Protein AF-0000000068241280 (afdb_homodimer)

Secondary structure (DSSP, 8-state):
---HHHHHHHHHHHHHSS--HHHHHHHHHH-HHHHHHHHHHHTT-SSHHHHHHHHHHHHHHHHHHTEE--TTSEE-S--EESTT-SEEE-TT-EE-SS-EE-TT-EEE-SSS---EE-SS-EE-TT-EEESS-EEPTT-EE-TT-EE-S-B-TT-EEETTTTEE-SSPP------SPPPP----/---HHHHHHHHHHHHHSS--HHHHHHHHHH-HHHHHHHHHHHTT-SSHHHHHHHHHHHHHHHHHHTEE--TTSEE-S--EESTT-SEEE-TT-EE-SS-EE-TT-EEE-SSS--PEE-SS-EE-TT-EEESS-EEPTT-EE-TT-EE-S-B-TT-EEEETTEEE-SSPP------SPPP-----

Structure (mmCIF, N/CA/C/O backbone):
data_AF-0000000068241280-model_v1
#
loop_
_entity.id
_entity.type
_entity.pdbx_description
1 polymer 'Serine acetyltransferase-related protein'
#
loop_
_atom_site.group_PDB
_atom_site.id
_atom_site.type_symbol
_atom_site.label_atom_id
_atom_site.label_alt_id
_atom_site.label_comp_id
_atom_site.label_asym_id
_atom_site.label_entity_id
_atom_site.label_seq_id
_atom_site.pdbx_PDB_ins_code
_atom_site.Cartn_x
_atom_site.Cartn_y
_atom_site.Cartn_z
_atom_site.occupancy
_atom_site.B_iso_or_equiv
_atom_site.auth_seq_id
_atom_site.auth_comp_id
_atom_site.auth_asym_id
_atom_site.auth_atom_id
_atom_site.pdbx_PDB_model_num
ATOM 1 N N . MET A 1 1 ? -9.688 29.828 7.539 1 55.19 1 MET A N 1
ATOM 2 C CA . MET A 1 1 ? -9.523 28.375 7.484 1 55.19 1 MET A CA 1
ATOM 3 C C . MET A 1 1 ? -10.617 27.734 6.641 1 55.19 1 MET A C 1
ATOM 5 O O . MET A 1 1 ? -11.797 28.078 6.785 1 55.19 1 MET A O 1
ATOM 9 N N . SER A 1 2 ? -10.266 27.078 5.555 1 73.19 2 SER A N 1
ATOM 10 C CA . SER A 1 2 ? -11.266 26.484 4.676 1 73.19 2 SER A CA 1
ATOM 11 C C . SER A 1 2 ? -12.25 25.609 5.465 1 73.19 2 SER A C 1
ATOM 13 O O . SER A 1 2 ? -11.883 25 6.469 1 73.19 2 SER A O 1
ATOM 15 N N . SER A 1 3 ? -13.484 25.922 5.332 1 86.88 3 SER A N 1
ATOM 16 C CA . SER A 1 3 ? -14.516 25.109 5.961 1 86.88 3 SER A CA 1
ATOM 17 C C . SER A 1 3 ? -14.266 23.609 5.746 1 86.88 3 SER A C 1
ATOM 19 O O . SER A 1 3 ? -13.57 23.234 4.805 1 86.88 3 SER A O 1
ATOM 21 N N . PRO A 1 4 ? -14.664 22.875 6.688 1 91.38 4 PRO A N 1
ATOM 22 C CA . PRO A 1 4 ? -14.523 21.438 6.512 1 91.38 4 PRO A CA 1
ATOM 23 C C . PRO A 1 4 ? -15.07 20.953 5.168 1 91.38 4 PRO A C 1
ATOM 25 O O . PRO A 1 4 ? -14.477 20.078 4.535 1 91.38 4 PRO A O 1
ATOM 28 N N . TRP A 1 5 ? -16.125 21.516 4.742 1 91.56 5 TRP A N 1
ATOM 29 C CA . TRP A 1 5 ? -16.734 21.109 3.488 1 91.56 5 TRP A CA 1
ATOM 30 C C . TRP A 1 5 ? -15.828 21.422 2.305 1 91.56 5 TRP A C 1
ATOM 32 O O . TRP A 1 5 ? -15.758 20.641 1.346 1 91.56 5 TRP A O 1
ATOM 42 N N . GLU A 1 6 ? -15.203 22.547 2.381 1 93.69 6 GLU A N 1
ATOM 43 C CA . GLU A 1 6 ? -14.266 22.906 1.322 1 93.69 6 GLU A CA 1
ATOM 44 C C . GLU A 1 6 ? -13.086 21.938 1.278 1 93.69 6 GLU A C 1
ATOM 46 O O . GLU A 1 6 ? -12.609 21.594 0.199 1 93.69 6 GLU A O 1
ATOM 51 N N . LEU A 1 7 ? -12.664 21.547 2.4 1 96.12 7 LEU A N 1
ATOM 52 C CA . LEU A 1 7 ? -11.555 20.594 2.494 1 96.12 7 LEU A CA 1
ATOM 53 C C . LEU A 1 7 ? -11.969 19.234 1.972 1 96.12 7 LEU A C 1
ATOM 55 O O . LEU A 1 7 ? -11.203 18.562 1.27 1 96.12 7 LEU A O 1
ATOM 59 N N . ILE A 1 8 ? -13.148 18.828 2.283 1 97.19 8 ILE A N 1
ATOM 60 C CA . ILE A 1 8 ? -13.672 17.547 1.836 1 97.19 8 ILE A CA 1
ATOM 61 C C . ILE A 1 8 ? -13.797 17.531 0.314 1 97.19 8 ILE A C 1
ATOM 63 O O . ILE A 1 8 ? -13.461 16.547 -0.338 1 97.19 8 ILE A O 1
ATOM 67 N N . LYS A 1 9 ? -14.289 18.625 -0.208 1 96.56 9 LYS A N 1
ATOM 68 C CA . LYS A 1 9 ? -14.391 18.75 -1.659 1 96.56 9 LYS A CA 1
ATOM 69 C C . LYS A 1 9 ? -13.016 18.625 -2.318 1 96.56 9 LYS A C 1
ATOM 71 O O . LYS A 1 9 ? -12.875 17.969 -3.346 1 96.56 9 LYS A O 1
ATOM 76 N N . ALA A 1 10 ? -12.086 19.266 -1.721 1 97.44 10 ALA A N 1
ATOM 77 C CA . ALA A 1 10 ? -10.719 19.188 -2.24 1 97.44 10 ALA A CA 1
ATOM 78 C C . ALA A 1 10 ? -10.188 17.766 -2.188 1 97.44 10 ALA A C 1
ATOM 80 O O . ALA A 1 10 ? -9.547 17.297 -3.135 1 97.44 10 ALA A O 1
ATOM 81 N N . ASP A 1 11 ? -10.453 17.078 -1.114 1 97.81 11 ASP A N 1
ATOM 82 C CA . ASP A 1 11 ? -10.008 15.695 -0.963 1 97.81 11 ASP A CA 1
ATOM 83 C C . ASP A 1 11 ? -10.68 14.781 -1.992 1 97.81 11 ASP A C 1
ATOM 85 O O . ASP A 1 11 ? -10.031 13.898 -2.562 1 97.81 11 ASP A O 1
ATOM 89 N N . LEU A 1 12 ? -11.977 15.016 -2.209 1 97.62 12 LEU A N 1
ATOM 90 C CA . LEU A 1 12 ? -12.688 14.234 -3.217 1 97.62 12 LEU A CA 1
ATOM 91 C C . LEU A 1 12 ? -12.102 14.477 -4.602 1 97.62 12 LEU A C 1
ATOM 93 O O . LEU A 1 12 ? -11.922 13.531 -5.379 1 97.62 12 LEU A O 1
ATOM 97 N N . TYR A 1 13 ? -11.812 15.688 -4.875 1 97.69 13 TYR A N 1
ATOM 98 C CA . TYR A 1 13 ? -11.273 16.047 -6.18 1 97.69 13 TYR A CA 1
ATOM 99 C C . TYR A 1 13 ? -9.961 15.328 -6.457 1 97.69 13 TYR A C 1
ATOM 101 O O . TYR A 1 13 ? -9.695 14.938 -7.594 1 97.69 13 TYR A O 1
ATOM 109 N N . ARG A 1 14 ? -9.188 15.086 -5.531 1 96.94 14 ARG A N 1
ATOM 110 C CA . ARG A 1 14 ? -7.918 14.375 -5.664 1 96.94 14 ARG A CA 1
ATOM 111 C C . ARG A 1 14 ? -8.141 12.945 -6.145 1 96.94 14 ARG A C 1
ATOM 113 O O . ARG A 1 14 ? -7.332 12.414 -6.914 1 96.94 14 ARG A O 1
ATOM 120 N N . HIS A 1 15 ? -9.188 12.32 -5.656 1 95.75 15 HIS A N 1
ATOM 121 C CA . HIS A 1 15 ? -9.445 10.914 -5.957 1 95.75 15 HIS A CA 1
ATOM 122 C C . HIS A 1 15 ? -10.164 10.766 -7.289 1 95.75 15 HIS A C 1
ATOM 124 O O . HIS A 1 15 ? -10 9.758 -7.98 1 95.75 15 HIS A O 1
ATOM 130 N N . THR A 1 16 ? -10.984 11.867 -7.711 1 95.88 16 THR A N 1
ATOM 131 C CA . THR A 1 16 ? -11.93 11.586 -8.789 1 95.88 16 THR A CA 1
ATOM 132 C C . THR A 1 16 ? -11.766 12.594 -9.922 1 95.88 16 THR A C 1
ATOM 134 O O . THR A 1 16 ? -12.219 12.359 -11.047 1 95.88 16 THR A O 1
ATOM 137 N N . GLY A 1 17 ? -11.234 13.742 -9.664 1 96.12 17 GLY A N 1
ATOM 138 C CA . GLY A 1 17 ? -11.117 14.797 -10.656 1 96.12 17 GLY A CA 1
ATOM 139 C C . GLY A 1 17 ? -12.383 15.625 -10.797 1 96.12 17 GLY A C 1
ATOM 140 O O . GLY A 1 17 ? -12.414 16.594 -11.547 1 96.12 17 GLY A O 1
ATOM 141 N N . GLN A 1 18 ? -13.391 15.195 -10.07 1 96.38 18 GLN A N 1
ATOM 142 C CA . GLN A 1 18 ? -14.672 15.898 -10.086 1 96.38 18 GLN A CA 1
ATOM 143 C C . GLN A 1 18 ? -15.312 15.906 -8.695 1 96.38 18 GLN A C 1
ATOM 145 O O . GLN A 1 18 ? -14.914 15.133 -7.82 1 96.38 18 GLN A O 1
ATOM 150 N N . VAL A 1 19 ? -16.203 16.922 -8.57 1 96 19 VAL A N 1
ATOM 151 C CA . VAL A 1 19 ? -16.906 17.016 -7.297 1 96 19 VAL A CA 1
ATOM 152 C C . VAL A 1 19 ? -18.422 16.922 -7.523 1 96 19 VAL A C 1
ATOM 154 O O . VAL A 1 19 ? -18.969 17.672 -8.328 1 96 19 VAL A O 1
ATOM 157 N N . SER A 1 20 ? -19.016 16.016 -6.859 1 97.06 20 SER A N 1
ATOM 158 C CA . SER A 1 20 ? -20.469 15.898 -6.84 1 97.06 20 SER A CA 1
ATOM 159 C C . SER A 1 20 ? -20.938 15.156 -5.594 1 97.06 20 SER A C 1
ATOM 161 O O . SER A 1 20 ? -20.172 14.438 -4.961 1 97.06 20 SER A O 1
ATOM 163 N N . ILE A 1 21 ? -22.188 15.352 -5.27 1 96.25 21 ILE A N 1
ATOM 164 C CA . ILE A 1 21 ? -22.734 14.719 -4.086 1 96.25 21 ILE A CA 1
ATOM 165 C C . ILE A 1 21 ? -22.766 13.203 -4.277 1 96.25 21 ILE A C 1
ATOM 167 O O . ILE A 1 21 ? -22.5 12.445 -3.34 1 96.25 21 ILE A O 1
ATOM 171 N N . GLY A 1 22 ? -23.141 12.828 -5.43 1 97.69 22 GLY A N 1
ATOM 172 C CA . GLY A 1 22 ? -23.141 11.414 -5.738 1 97.69 22 GLY A CA 1
ATOM 173 C C . GLY A 1 22 ? -21.781 10.766 -5.551 1 97.69 22 GLY A C 1
ATOM 174 O O . GLY A 1 22 ? -21.672 9.656 -5.023 1 97.69 22 GLY A O 1
ATOM 175 N N . LEU A 1 23 ? -20.781 11.453 -5.926 1 97.81 23 LEU A N 1
ATOM 176 C CA . LEU A 1 23 ? -19.422 10.938 -5.797 1 97.81 23 LEU A CA 1
ATOM 177 C C . LEU A 1 23 ? -18.984 10.898 -4.336 1 97.81 23 LEU A C 1
ATOM 179 O O . LEU A 1 23 ? -18.234 10.016 -3.93 1 97.81 23 LEU A O 1
ATOM 183 N N . VAL A 1 24 ? -19.422 11.867 -3.561 1 97.69 24 VAL A N 1
ATOM 184 C CA . VAL A 1 24 ? -19.109 11.867 -2.133 1 97.69 24 VAL A CA 1
ATOM 185 C C . VAL A 1 24 ? -19.656 10.594 -1.492 1 97.69 24 VAL A C 1
ATOM 187 O O . VAL A 1 24 ? -18.922 9.883 -0.797 1 97.69 24 VAL A O 1
ATOM 190 N N . VAL A 1 25 ? -20.891 10.273 -1.737 1 97.75 25 VAL A N 1
ATOM 191 C CA . VAL A 1 25 ? -21.547 9.117 -1.141 1 97.75 25 VAL A CA 1
ATOM 192 C C . VAL A 1 25 ? -20.859 7.836 -1.616 1 97.75 25 VAL A C 1
ATOM 194 O O . VAL A 1 25 ? -20.547 6.961 -0.81 1 97.75 25 VAL A O 1
ATOM 197 N N . LYS A 1 26 ? -20.625 7.82 -2.883 1 97.81 26 LYS A N 1
ATOM 198 C CA . LYS A 1 26 ? -20 6.641 -3.473 1 97.81 26 LYS A CA 1
ATOM 199 C C . LYS A 1 26 ? -18.625 6.383 -2.861 1 97.81 26 LYS A C 1
ATOM 201 O O . LYS A 1 26 ? -18.312 5.254 -2.48 1 97.81 26 LYS A O 1
ATOM 206 N N . HIS A 1 27 ? -17.844 7.402 -2.762 1 97.56 27 HIS A N 1
ATOM 207 C CA . HIS A 1 27 ? -16.469 7.23 -2.311 1 97.56 27 HIS A CA 1
ATOM 208 C C . HIS A 1 27 ? -16.406 7.133 -0.791 1 97.56 27 HIS A C 1
ATOM 210 O O . HIS A 1 27 ? -15.414 6.621 -0.244 1 97.56 27 HIS A O 1
ATOM 216 N N . LEU A 1 28 ? -17.375 7.578 -0.041 1 96.81 28 LEU A N 1
ATOM 217 C CA . LEU A 1 28 ? -17.453 7.32 1.392 1 96.81 28 LEU A CA 1
ATOM 218 C C . LEU A 1 28 ? -17.625 5.828 1.669 1 96.81 28 LEU A C 1
ATOM 220 O O . LEU A 1 28 ? -17.094 5.316 2.656 1 96.81 28 LEU A O 1
ATOM 224 N N . LEU A 1 29 ? -18.234 5.16 0.74 1 94.56 29 LEU A N 1
ATOM 225 C CA . LEU A 1 29 ? -18.578 3.754 0.936 1 94.56 29 LEU A CA 1
ATOM 226 C C . LEU A 1 29 ? -17.484 2.852 0.358 1 94.56 29 LEU A C 1
ATOM 228 O O . LEU A 1 29 ? -17.234 1.766 0.885 1 94.56 29 LEU A O 1
ATOM 232 N N . LEU A 1 30 ? -16.828 3.352 -0.654 1 94.31 30 LEU A N 1
ATOM 233 C CA . LEU A 1 30 ? -16.047 2.402 -1.434 1 94.31 30 LEU A CA 1
ATOM 234 C C . LEU A 1 30 ? -14.562 2.756 -1.383 1 94.31 30 LEU A C 1
ATOM 236 O O . LEU A 1 30 ? -13.719 1.942 -1.753 1 94.31 30 LEU A O 1
ATOM 240 N N . ASN A 1 31 ? -14.305 3.932 -1.004 1 96.5 31 ASN A N 1
ATOM 241 C CA . ASN A 1 31 ? -12.93 4.41 -0.992 1 96.5 31 ASN A CA 1
ATOM 242 C C . ASN A 1 31 ? -12.43 4.652 0.43 1 96.5 31 ASN A C 1
ATOM 244 O O . ASN A 1 31 ? -12.773 5.664 1.048 1 96.5 31 ASN A O 1
ATOM 248 N N . ALA A 1 32 ? -11.594 3.764 0.831 1 96.88 32 ALA A N 1
ATOM 249 C CA . ALA A 1 32 ? -11.141 3.799 2.221 1 96.88 32 ALA A CA 1
ATOM 250 C C . ALA A 1 32 ? -10.398 5.098 2.523 1 96.88 32 ALA A C 1
ATOM 252 O O . ALA A 1 32 ? -10.602 5.703 3.58 1 96.88 32 ALA A O 1
ATOM 253 N N . GLY A 1 33 ? -9.492 5.504 1.604 1 97.81 33 GLY A N 1
ATOM 254 C CA . GLY A 1 33 ? -8.727 6.723 1.808 1 97.81 33 GLY A CA 1
ATOM 255 C C . GLY A 1 33 ? -9.602 7.957 1.938 1 97.81 33 GLY A C 1
ATOM 256 O O . GLY A 1 33 ? -9.422 8.758 2.861 1 97.81 33 GLY A O 1
ATOM 257 N N . PHE A 1 34 ? -10.531 8.094 1.07 1 98.19 34 PHE A N 1
ATOM 258 C CA . PHE A 1 34 ? -11.438 9.242 1.114 1 98.19 34 PHE A CA 1
ATOM 259 C C . PHE A 1 34 ? -12.328 9.18 2.35 1 98.19 34 PHE A C 1
ATOM 261 O O . PHE A 1 34 ? -12.531 10.195 3.021 1 98.19 34 PHE A O 1
ATOM 268 N N . ALA A 1 35 ? -12.883 8.023 2.607 1 98.38 35 ALA A N 1
ATOM 269 C CA . ALA A 1 35 ? -13.766 7.875 3.766 1 98.38 35 ALA A CA 1
ATOM 270 C C . ALA A 1 35 ? -13.055 8.305 5.047 1 98.38 35 ALA A C 1
ATOM 272 O O . ALA A 1 35 ? -13.633 9 5.883 1 98.38 35 ALA A O 1
ATOM 273 N N . TYR A 1 36 ? -11.844 7.891 5.164 1 98.69 36 TYR A N 1
ATOM 274 C CA . TYR A 1 36 ? -11.062 8.242 6.34 1 98.69 36 TYR A CA 1
ATOM 275 C C . TYR A 1 36 ? -10.898 9.758 6.453 1 98.69 36 TYR A C 1
ATOM 277 O O . TYR A 1 36 ? -11.148 10.336 7.512 1 98.69 36 TYR A O 1
ATOM 285 N N . MET A 1 37 ? -10.547 10.391 5.391 1 98.56 37 MET A N 1
ATOM 286 C CA . MET A 1 37 ? -10.297 11.828 5.406 1 98.56 37 MET A CA 1
ATOM 287 C C . MET A 1 37 ? -11.594 12.602 5.621 1 98.56 37 MET A C 1
ATOM 289 O O . MET A 1 37 ? -11.594 13.664 6.25 1 98.56 37 MET A O 1
ATOM 293 N N . PHE A 1 38 ? -12.688 12.047 5.09 1 98.44 38 PHE A N 1
ATOM 294 C CA . PHE A 1 38 ? -14 12.656 5.277 1 98.44 38 PHE A CA 1
ATOM 295 C C . PHE A 1 38 ? -14.297 12.859 6.758 1 98.44 38 PHE A C 1
ATOM 297 O O . PHE A 1 38 ? -14.602 13.977 7.188 1 98.44 38 PHE A O 1
ATOM 304 N N . TRP A 1 39 ? -14.156 11.82 7.461 1 98.56 39 TRP A N 1
ATOM 305 C CA . TRP A 1 39 ? -14.461 11.883 8.891 1 98.56 39 TRP A CA 1
ATOM 306 C C . TRP A 1 39 ? -13.391 12.656 9.641 1 98.56 39 TRP A C 1
ATOM 308 O O . TRP A 1 39 ? -13.688 13.352 10.617 1 98.56 39 TRP A O 1
ATOM 318 N N . PHE A 1 40 ? -12.164 12.539 9.227 1 98.75 40 PHE A N 1
ATOM 319 C CA . PHE A 1 40 ? -11.078 13.328 9.797 1 98.75 40 PHE A CA 1
ATOM 320 C C . PHE A 1 40 ? -11.406 14.82 9.727 1 98.75 40 PHE A C 1
ATOM 322 O O . PHE A 1 40 ? -11.273 15.531 10.727 1 98.75 40 PHE A O 1
ATOM 329 N N . ARG A 1 41 ? -11.836 15.266 8.578 1 98.19 41 ARG A N 1
ATOM 330 C CA . ARG A 1 41 ? -12.117 16.688 8.383 1 98.19 41 ARG A CA 1
ATOM 331 C C . ARG A 1 41 ? -13.258 17.141 9.281 1 98.19 41 ARG A C 1
ATOM 333 O O . ARG A 1 41 ? -13.258 18.266 9.773 1 98.19 41 ARG A O 1
ATOM 340 N N . LEU A 1 42 ? -14.227 16.297 9.508 1 98.25 42 LEU A N 1
ATOM 341 C CA . LEU A 1 42 ? -15.43 16.656 10.258 1 98.25 42 LEU A CA 1
ATOM 342 C C . LEU A 1 42 ? -15.172 16.609 11.758 1 98.25 42 LEU A C 1
ATOM 344 O O . LEU A 1 42 ? -16.016 17.031 12.547 1 98.25 42 LEU A O 1
ATOM 348 N N . CYS A 1 43 ? -14.031 16.125 12.141 1 98.06 43 CYS A N 1
ATOM 349 C CA . CYS A 1 43 ? -13.688 16.078 13.555 1 98.06 43 CYS A CA 1
ATOM 350 C C . CYS A 1 43 ? -13.555 17.484 14.125 1 98.06 43 CYS A C 1
ATOM 352 O O . CYS A 1 43 ? -13.555 17.672 15.344 1 98.06 43 CYS A O 1
ATOM 354 N N . ARG A 1 44 ? -13.477 18.406 13.234 1 93.88 44 ARG A N 1
ATOM 355 C CA . ARG A 1 44 ? -13.32 19.797 13.672 1 93.88 44 ARG A CA 1
ATOM 356 C C . ARG A 1 44 ? -14.586 20.609 13.398 1 93.88 44 ARG A C 1
ATOM 358 O O . ARG A 1 44 ? -14.547 21.828 13.375 1 93.88 44 ARG A O 1
ATOM 365 N N . SER A 1 45 ? -15.617 19.984 13.156 1 95.5 45 SER A N 1
ATOM 366 C CA . SER A 1 45 ? -16.891 20.641 12.883 1 95.5 45 SER A CA 1
ATOM 367 C C . SER A 1 45 ? -17.359 21.469 14.07 1 95.5 45 SER A C 1
ATOM 369 O O . SER A 1 45 ? -17.141 21.094 15.227 1 95.5 45 SER A O 1
ATOM 371 N N . LYS A 1 46 ? -17.984 22.578 13.758 1 94.88 46 LYS A N 1
ATOM 372 C CA . LYS A 1 46 ? -18.547 23.422 14.812 1 94.88 46 LYS A CA 1
ATOM 373 C C . LYS A 1 46 ? -19.797 22.781 15.422 1 94.88 46 LYS A C 1
ATOM 375 O O . LYS A 1 46 ? -20.156 23.078 16.562 1 94.88 46 LYS A O 1
ATOM 380 N N . ASN A 1 47 ? -20.516 21.953 14.648 1 96.19 47 ASN A N 1
ATOM 381 C CA . ASN A 1 47 ? -21.672 21.219 15.141 1 96.19 47 ASN A CA 1
ATOM 382 C C . ASN A 1 47 ? -21.281 20.062 16.047 1 96.19 47 ASN A C 1
ATOM 384 O O . ASN A 1 47 ? -20.562 19.156 15.617 1 96.19 47 ASN A O 1
ATOM 388 N N . VAL A 1 48 ? -21.812 20.125 17.25 1 97.62 48 VAL A N 1
ATOM 389 C CA . VAL A 1 48 ? -21.375 19.203 18.281 1 97.62 48 VAL A CA 1
ATOM 390 C C . VAL A 1 48 ? -21.75 17.766 17.891 1 97.62 48 VAL A C 1
ATOM 392 O O . VAL A 1 48 ? -20.984 16.844 18.109 1 97.62 48 VAL A O 1
ATOM 395 N N . LEU A 1 49 ? -22.953 17.625 17.438 1 98.06 49 LEU A N 1
ATOM 396 C CA . LEU A 1 49 ? -23.406 16.281 17.062 1 98.06 49 LEU A CA 1
ATOM 397 C C . LEU A 1 49 ? -22.547 15.727 15.93 1 98.06 49 LEU A C 1
ATOM 399 O O . LEU A 1 49 ? -22.094 14.586 16 1 98.06 49 LEU A O 1
ATOM 403 N N . ILE A 1 50 ? -22.281 16.531 14.922 1 97.69 50 ILE A N 1
ATOM 404 C CA . ILE A 1 50 ? -21.438 16.109 13.797 1 97.69 50 ILE A CA 1
ATOM 405 C C . ILE A 1 50 ? -20.031 15.805 14.289 1 97.69 50 ILE A C 1
ATOM 407 O O . ILE A 1 50 ? -19.438 14.797 13.898 1 97.69 50 ILE A O 1
ATOM 411 N N . ARG A 1 51 ? -19.531 16.578 15.109 1 97.81 51 ARG A N 1
ATOM 412 C CA . ARG A 1 51 ? -18.188 16.422 15.648 1 97.81 51 ARG A CA 1
ATOM 413 C C . ARG A 1 51 ? -18.062 15.125 16.422 1 97.81 51 ARG A C 1
ATOM 415 O O . ARG A 1 51 ? -17.062 14.398 16.266 1 97.81 51 ARG A O 1
ATOM 422 N N . THR A 1 52 ? -19.062 14.781 17.234 1 98.56 52 THR A N 1
ATOM 423 C CA . THR A 1 52 ? -19.031 13.578 18.062 1 98.56 52 THR A CA 1
ATOM 424 C C . THR A 1 52 ? -19.062 12.328 17.188 1 98.56 52 THR A C 1
ATOM 426 O O . THR A 1 52 ? -18.266 11.414 17.375 1 98.56 52 THR A O 1
ATOM 429 N N . VAL A 1 53 ? -19.953 12.328 16.25 1 98.69 53 VAL A N 1
ATOM 430 C CA . VAL A 1 53 ? -20.062 11.195 15.344 1 98.69 53 VAL A CA 1
ATOM 431 C C . VAL A 1 53 ? -18.766 11.055 14.539 1 98.69 53 VAL A C 1
ATOM 433 O O . VAL A 1 53 ? -18.266 9.945 14.359 1 98.69 53 VAL A O 1
ATOM 436 N N . ALA A 1 54 ? -18.266 12.188 14.086 1 98.69 54 ALA A N 1
ATOM 437 C CA . ALA A 1 54 ? -17.047 12.188 13.289 1 98.69 54 ALA A CA 1
ATOM 438 C C . ALA A 1 54 ? -15.867 11.625 14.078 1 98.69 54 ALA A C 1
ATOM 440 O O . ALA A 1 54 ? -15.062 10.852 13.555 1 98.69 54 ALA A O 1
ATOM 441 N N . ARG A 1 55 ? -15.719 11.977 15.281 1 98.62 55 ARG A N 1
ATOM 442 C CA . ARG A 1 55 ? -14.625 11.5 16.125 1 98.62 55 ARG A CA 1
ATOM 443 C C . ARG A 1 55 ? -14.75 10 16.375 1 98.62 55 ARG A C 1
ATOM 445 O O . ARG A 1 55 ? -13.742 9.289 16.438 1 98.62 55 ARG A O 1
ATOM 452 N N . LEU A 1 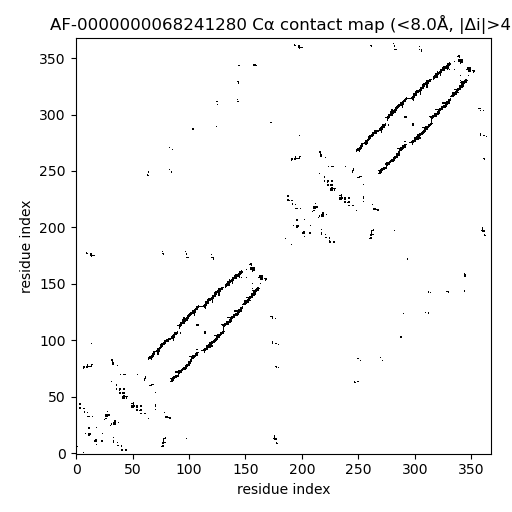56 ? -15.945 9.57 16.562 1 98.81 56 LEU A N 1
ATOM 453 C CA . LEU A 1 56 ? -16.172 8.133 16.734 1 98.81 56 LEU A CA 1
ATOM 454 C C . LEU A 1 56 ? -15.773 7.375 15.469 1 98.81 56 LEU A C 1
ATOM 456 O O . LEU A 1 56 ? -15.047 6.383 15.539 1 98.81 56 LEU A O 1
ATOM 460 N N . MET A 1 57 ? -16.297 7.832 14.336 1 98.69 57 MET A N 1
ATOM 461 C CA . MET A 1 57 ? -15.984 7.184 13.062 1 98.69 57 MET A CA 1
ATOM 462 C C . MET A 1 57 ? -14.492 7.242 12.773 1 98.69 57 MET A C 1
ATOM 464 O O . MET A 1 57 ? -13.922 6.285 12.25 1 98.69 57 MET A O 1
ATOM 468 N N . HIS A 1 58 ? -13.914 8.375 13.086 1 98.62 58 HIS A N 1
ATOM 469 C CA . HIS A 1 58 ? -12.477 8.523 12.922 1 98.62 58 HIS A CA 1
ATOM 470 C C . HIS A 1 58 ? -11.727 7.457 13.719 1 98.62 58 HIS A C 1
ATOM 472 O O . HIS A 1 58 ? -10.812 6.816 13.195 1 98.62 58 HIS A O 1
ATOM 478 N N . ARG A 1 59 ? -12.109 7.207 14.891 1 98.56 59 ARG A N 1
ATOM 479 C CA . ARG A 1 59 ? -11.492 6.188 15.734 1 98.56 59 ARG A CA 1
ATOM 480 C C . ARG A 1 59 ? -11.703 4.793 15.156 1 98.56 59 ARG A C 1
ATOM 482 O O . ARG A 1 59 ? -10.766 3.998 15.086 1 98.56 59 ARG A O 1
ATOM 489 N N . ILE A 1 60 ? -12.875 4.516 14.758 1 98.56 60 ILE A N 1
ATOM 490 C CA . ILE A 1 60 ? -13.227 3.211 14.211 1 98.56 60 ILE A CA 1
ATOM 491 C C . ILE A 1 60 ? -12.406 2.939 12.953 1 98.56 60 ILE A C 1
ATOM 493 O O . ILE A 1 60 ? -11.812 1.87 12.812 1 98.56 60 ILE A O 1
ATOM 497 N N . LEU A 1 61 ? -12.352 3.891 12.055 1 98.12 61 LEU A N 1
ATOM 498 C CA . LEU A 1 61 ? -11.641 3.711 10.789 1 98.12 61 LEU A CA 1
ATOM 499 C C . LEU A 1 61 ? -10.133 3.664 11.016 1 98.12 61 LEU A C 1
ATOM 501 O O . LEU A 1 61 ? -9.406 3.029 10.242 1 98.12 61 LEU A O 1
ATOM 505 N N . SER A 1 62 ? -9.68 4.332 12.07 1 98.44 62 SER A N 1
ATOM 506 C CA . SER A 1 62 ? -8.266 4.254 12.422 1 98.44 62 SER A CA 1
ATOM 507 C C . SER A 1 62 ? -7.852 2.822 12.742 1 98.44 62 SER A C 1
ATOM 509 O O . SER A 1 62 ? -6.809 2.354 12.281 1 98.44 62 SER A O 1
ATOM 511 N N . VAL A 1 63 ? -8.625 2.184 13.508 1 97.75 63 VAL A N 1
ATOM 512 C CA . VAL A 1 63 ? -8.352 0.796 13.867 1 97.75 63 VAL A CA 1
ATOM 513 C C . VAL A 1 63 ? -8.539 -0.101 12.648 1 97.75 63 VAL A C 1
ATOM 515 O O . VAL A 1 63 ? -7.688 -0.944 12.352 1 97.75 63 VAL A O 1
ATOM 518 N N . ARG A 1 64 ? -9.586 0.121 11.867 1 97.06 64 ARG A N 1
ATOM 519 C CA . ARG A 1 64 ? -9.961 -0.722 10.742 1 97.06 64 ARG A CA 1
ATOM 520 C C . ARG A 1 64 ? -8.875 -0.707 9.664 1 97.06 64 ARG A C 1
ATOM 522 O O . ARG A 1 64 ? -8.555 -1.747 9.086 1 97.06 64 ARG A O 1
ATOM 529 N N . TYR A 1 65 ? -8.305 0.454 9.383 1 97.06 65 TYR A N 1
ATOM 530 C CA . TYR A 1 65 ? -7.387 0.605 8.258 1 97.06 65 TYR A CA 1
ATOM 531 C C . TYR A 1 65 ? -5.957 0.794 8.742 1 97.06 65 TYR A C 1
ATOM 533 O O . TYR A 1 65 ? -5.039 0.977 7.938 1 97.06 65 TYR A O 1
ATOM 541 N N . GLN A 1 66 ? -5.766 0.72 9.984 1 97.38 66 GLN A N 1
ATOM 542 C CA . GLN A 1 66 ? -4.453 0.898 10.594 1 97.38 66 GLN A CA 1
ATOM 543 C C . GLN A 1 66 ? -3.805 2.201 10.133 1 97.38 66 GLN A C 1
ATOM 545 O O . GLN A 1 66 ? -2.656 2.205 9.68 1 97.38 66 GLN A O 1
ATOM 550 N N . ILE A 1 67 ? -4.625 3.227 10.25 1 98.25 67 ILE A N 1
ATOM 551 C CA . ILE A 1 67 ? -4.16 4.586 9.984 1 98.25 67 ILE A CA 1
ATOM 552 C C . ILE A 1 67 ? -4.211 5.406 11.266 1 98.25 67 ILE A C 1
ATOM 554 O O . ILE A 1 67 ? -5.23 5.418 11.961 1 98.25 67 ILE A O 1
ATOM 558 N N . GLN A 1 68 ? -3.123 6 11.609 1 98.06 68 GLN A N 1
ATOM 559 C CA . GLN A 1 68 ? -3.076 6.91 12.75 1 98.06 68 GLN A CA 1
ATOM 560 C C . GLN A 1 68 ? -2.713 8.32 12.312 1 98.06 68 GLN A C 1
ATOM 562 O O . GLN A 1 68 ? -1.533 8.648 12.156 1 98.06 68 GLN A O 1
ATOM 567 N N . LEU A 1 69 ? -3.631 9.125 12.117 1 98.38 69 LEU A N 1
ATOM 568 C CA . LEU A 1 69 ? -3.586 10.555 11.844 1 98.38 69 LEU A CA 1
ATOM 569 C C . LEU A 1 69 ? -4.434 11.328 12.852 1 98.38 69 LEU A C 1
ATOM 571 O O . LEU A 1 69 ? -5.625 11.547 12.625 1 98.38 69 LEU A O 1
ATOM 575 N N . PRO A 1 70 ? -3.777 11.648 13.992 1 98 70 PRO A N 1
ATOM 576 C CA . PRO A 1 70 ? -4.555 12.281 15.055 1 98 70 PRO A CA 1
ATOM 577 C C . PRO A 1 70 ? -5.355 13.492 14.57 1 98 70 PRO A C 1
ATOM 579 O O . PRO A 1 70 ? -4.887 14.242 13.711 1 98 70 PRO A O 1
ATOM 582 N N . LYS A 1 71 ? -6.539 13.695 15.164 1 97.25 71 LYS A N 1
ATOM 583 C CA . LYS A 1 71 ? -7.469 14.742 14.742 1 97.25 71 LYS A CA 1
ATOM 584 C C . LYS A 1 71 ? -6.859 16.125 14.914 1 97.25 71 LYS A C 1
ATOM 586 O O . LYS A 1 71 ? -7.332 17.094 14.328 1 97.25 71 LYS A O 1
ATOM 591 N N . GLU A 1 72 ? -5.766 16.234 15.68 1 96.19 72 GLU A N 1
ATOM 592 C CA . GLU A 1 72 ? -5.117 17.5 15.953 1 96.19 72 GLU A CA 1
ATOM 593 C C . GLU A 1 72 ? -4.137 17.891 14.852 1 96.19 72 GLU A C 1
ATOM 595 O O . GLU A 1 72 ? -3.719 19.047 14.75 1 96.19 72 GLU A O 1
ATOM 600 N N . THR A 1 73 ? -3.734 16.875 14.086 1 97.69 73 THR A N 1
ATOM 601 C CA . THR A 1 73 ? -2.729 17.109 13.062 1 97.69 73 THR A CA 1
ATOM 602 C C . THR A 1 73 ? -3.227 18.141 12.055 1 97.69 73 THR A C 1
ATOM 604 O O . THR A 1 73 ? -4.387 18.094 11.633 1 97.69 73 THR A O 1
ATOM 607 N N . GLN A 1 74 ? -2.359 19.109 11.656 1 97.75 74 GLN A N 1
ATOM 608 C CA . GLN A 1 74 ? -2.699 20.094 10.625 1 97.75 74 GLN A CA 1
ATOM 609 C C . GLN A 1 74 ? -2.465 19.516 9.227 1 97.75 74 GLN A C 1
ATOM 611 O O . GLN A 1 74 ? -1.334 19.172 8.875 1 97.75 74 GLN A O 1
ATOM 616 N N . VAL A 1 75 ? -3.555 19.406 8.461 1 98.38 75 VAL A N 1
ATOM 617 C CA . VAL A 1 75 ? -3.479 18.828 7.129 1 98.38 75 VAL A CA 1
ATOM 618 C C . VAL A 1 75 ? -4.188 19.734 6.125 1 98.38 75 VAL A C 1
ATOM 620 O O . VAL A 1 75 ? -5.383 20 6.262 1 98.38 75 VAL A O 1
ATOM 623 N N . GLY A 1 76 ? -3.404 20.203 5.094 1 97.88 76 GLY A N 1
ATOM 624 C CA . GLY A 1 76 ? -3.971 21.031 4.047 1 97.88 76 GLY A CA 1
ATOM 625 C C . GLY A 1 76 ? -4.941 20.297 3.148 1 97.88 76 GLY A C 1
ATOM 626 O O . GLY A 1 76 ? -5.172 19.094 3.332 1 97.88 76 GLY A O 1
ATOM 627 N N . PRO A 1 77 ? -5.539 21.016 2.244 1 97.81 77 PRO A N 1
ATOM 628 C CA . PRO A 1 77 ? -6.516 20.391 1.353 1 97.81 77 PRO A CA 1
ATOM 629 C C . PRO A 1 77 ? -5.883 19.375 0.407 1 97.81 77 PRO A C 1
ATOM 631 O O . PRO A 1 77 ? -4.742 19.547 -0.028 1 97.81 77 PRO A O 1
ATOM 634 N N . GLY A 1 78 ? -6.637 18.375 0.106 1 97.88 78 GLY A N 1
ATOM 635 C CA . GLY A 1 78 ? -6.273 17.484 -0.984 1 97.88 78 GLY A CA 1
ATOM 636 C C . GLY A 1 78 ? -5.273 16.422 -0.575 1 97.88 78 GLY A C 1
ATOM 637 O O . GLY A 1 78 ? -4.43 16.016 -1.376 1 97.88 78 GLY A O 1
ATOM 638 N N . LEU A 1 79 ? -5.312 15.961 0.657 1 98.38 79 LEU A N 1
ATOM 639 C CA . LEU A 1 79 ? -4.477 14.82 1.036 1 98.38 79 LEU A CA 1
ATOM 640 C C . LEU A 1 79 ? -4.973 13.539 0.38 1 98.38 79 LEU A C 1
ATOM 642 O O . LEU A 1 79 ? -6.156 13.211 0.469 1 98.38 79 LEU A O 1
ATOM 646 N N . TYR A 1 80 ? -4.051 12.945 -0.285 1 97.69 80 TYR A N 1
ATOM 647 C CA . TYR A 1 80 ? -4.348 11.672 -0.944 1 97.69 80 TYR A CA 1
ATOM 648 C C . TYR A 1 80 ? -3.727 10.508 -0.187 1 97.69 80 TYR A C 1
ATOM 650 O O . TYR A 1 80 ? -2.504 10.43 -0.052 1 97.69 80 TYR A O 1
ATOM 658 N N . LEU A 1 81 ? -4.547 9.617 0.36 1 96.81 81 LEU A N 1
ATOM 659 C CA . LEU A 1 81 ? -4.121 8.367 0.979 1 96.81 81 LEU A CA 1
ATOM 660 C C . LEU A 1 81 ? -4.355 7.191 0.041 1 96.81 81 LEU A C 1
ATOM 662 O O . LEU A 1 81 ? -5.426 6.582 0.06 1 96.81 81 LEU A O 1
ATOM 666 N N . GLY A 1 82 ? -3.293 6.93 -0.702 1 87.12 82 GLY A N 1
ATOM 667 C CA . GLY A 1 82 ? -3.375 5.781 -1.588 1 87.12 82 GLY A CA 1
ATOM 668 C C . GLY A 1 82 ? -3.385 4.457 -0.848 1 87.12 82 GLY A C 1
ATOM 669 O O . GLY A 1 82 ? -2.629 4.266 0.106 1 87.12 82 GLY A O 1
ATOM 670 N N .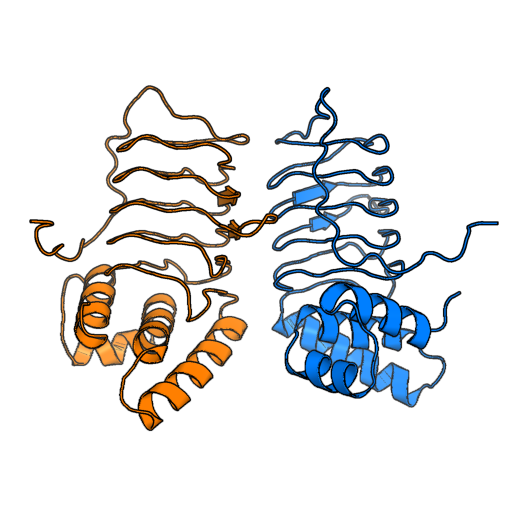 HIS A 1 83 ? -4.312 3.484 -1.167 1 91.12 83 HIS A N 1
ATOM 671 C CA . HIS A 1 83 ? -4.438 2.164 -0.561 1 91.12 83 HIS A CA 1
ATOM 672 C C . HIS A 1 83 ? -4.777 2.268 0.922 1 91.12 83 HIS A C 1
ATOM 674 O O . HIS A 1 83 ? -5.051 1.257 1.573 1 91.12 83 HIS A O 1
ATOM 680 N N . ALA A 1 84 ? -4.742 3.436 1.526 1 91.44 84 ALA A N 1
ATOM 681 C CA . ALA A 1 84 ? -5.141 3.824 2.877 1 91.44 84 ALA A CA 1
ATOM 682 C C . ALA A 1 84 ? -4.836 2.713 3.879 1 91.44 84 ALA A C 1
ATOM 684 O O . ALA A 1 84 ? -5.742 2.209 4.551 1 91.44 84 ALA A O 1
ATOM 685 N N . THR A 1 85 ? -3.652 2.318 4.012 1 95.12 85 THR A N 1
ATOM 686 C CA . THR A 1 85 ? -3.225 1.292 4.953 1 95.12 85 THR A CA 1
ATOM 687 C C . THR A 1 85 ? -1.859 1.633 5.547 1 95.12 85 THR A C 1
ATOM 689 O O . THR A 1 85 ? -0.969 2.102 4.832 1 95.12 85 THR A O 1
ATOM 692 N N . GLY A 1 86 ? -1.79 1.482 6.828 1 96.56 86 GLY A N 1
ATOM 693 C CA . GLY A 1 86 ? -0.491 1.499 7.484 1 96.56 86 GLY A CA 1
ATOM 694 C C . GLY A 1 86 ? 0.174 2.861 7.457 1 96.56 86 GLY A C 1
ATOM 695 O O . GLY A 1 86 ? 1.378 2.967 7.215 1 96.56 86 GLY A O 1
ATOM 696 N N . VAL A 1 87 ? -0.537 3.951 7.703 1 98.12 87 VAL A N 1
ATOM 697 C CA . VAL A 1 87 ? 0.029 5.297 7.742 1 98.12 87 VAL A CA 1
ATOM 698 C C . VAL A 1 87 ? -0.022 5.836 9.172 1 98.12 87 VAL A C 1
ATOM 700 O O . VAL A 1 87 ? -1.076 5.816 9.812 1 98.12 87 VAL A O 1
ATOM 703 N N . ILE A 1 88 ? 1.131 6.27 9.68 1 98.31 88 ILE A N 1
ATOM 704 C CA . ILE A 1 88 ? 1.218 6.793 11.039 1 98.31 88 ILE A CA 1
ATOM 705 C C . ILE A 1 88 ? 1.845 8.188 11.016 1 98.31 88 ILE A C 1
ATOM 707 O O . ILE A 1 88 ? 2.953 8.367 10.5 1 98.31 88 ILE A O 1
ATOM 711 N N . VAL A 1 89 ? 1.14 9.164 11.562 1 98.38 89 VAL A N 1
ATOM 712 C CA . VAL A 1 89 ? 1.603 10.555 11.594 1 98.38 89 VAL A CA 1
ATOM 713 C C . VAL A 1 89 ? 1.497 11.102 13.016 1 98.38 89 VAL A C 1
ATOM 715 O O . VAL A 1 89 ? 0.456 10.977 13.664 1 98.38 89 VAL A O 1
ATOM 718 N N . ASN A 1 90 ? 2.619 11.648 13.453 1 98.12 90 ASN A N 1
ATOM 719 C CA . ASN A 1 90 ? 2.619 12.328 14.742 1 98.12 90 ASN A CA 1
ATOM 720 C C . ASN A 1 90 ? 1.656 13.516 14.75 1 98.12 90 ASN A C 1
ATOM 722 O O . ASN A 1 90 ? 1.563 14.25 13.766 1 98.12 90 ASN A O 1
ATOM 726 N N . SER A 1 91 ? 1.062 13.812 15.891 1 97.44 91 SER A N 1
ATOM 727 C CA . SER A 1 91 ? 0.025 14.828 15.992 1 97.44 91 SER A CA 1
ATOM 728 C C . SER A 1 91 ? 0.592 16.219 15.742 1 97.44 91 SER A C 1
ATOM 730 O O . SER A 1 91 ? -0.143 17.141 15.375 1 97.44 91 SER A O 1
ATOM 732 N N . THR A 1 92 ? 1.88 16.359 15.883 1 97.75 92 THR A N 1
ATOM 733 C CA . THR A 1 92 ? 2.48 17.688 15.773 1 97.75 92 THR A CA 1
ATOM 734 C C . THR A 1 92 ? 2.924 17.953 14.336 1 97.75 92 THR A C 1
ATOM 736 O O . THR A 1 92 ? 3.369 19.062 14.023 1 97.75 92 THR A O 1
ATOM 739 N N . ALA A 1 93 ? 2.875 16.984 13.516 1 98.56 93 ALA A N 1
ATOM 740 C CA . ALA A 1 93 ? 3.25 17.172 12.117 1 98.56 93 ALA A CA 1
ATOM 741 C C . ALA A 1 93 ? 2.332 18.188 11.43 1 98.56 93 ALA A C 1
ATOM 743 O O . ALA A 1 93 ? 1.186 18.375 11.852 1 98.56 93 ALA A O 1
ATOM 744 N N . LYS A 1 94 ? 2.828 18.891 10.438 1 98.69 94 LYS A N 1
ATOM 745 C CA . LYS A 1 94 ? 2.08 19.766 9.539 1 98.69 94 LYS A CA 1
ATOM 746 C C . LYS A 1 94 ? 2.229 19.312 8.086 1 98.69 94 LYS A C 1
ATOM 748 O O . LYS A 1 94 ? 3.346 19.203 7.574 1 98.69 94 LYS A O 1
ATOM 753 N N . ILE A 1 95 ? 1.126 19.047 7.465 1 98.75 95 ILE A N 1
ATOM 754 C CA . ILE A 1 95 ? 1.13 18.578 6.086 1 98.75 95 ILE A CA 1
ATOM 755 C C . ILE A 1 95 ? 0.436 19.594 5.184 1 98.75 95 ILE A C 1
ATOM 757 O O . ILE A 1 95 ? -0.706 19.984 5.441 1 98.75 95 ILE A O 1
ATOM 761 N N . GLY A 1 96 ? 1.103 20.016 4.156 1 98.38 96 GLY A N 1
ATOM 762 C CA . GLY A 1 96 ? 0.583 21.016 3.248 1 98.38 96 GLY A CA 1
ATOM 763 C C . GLY A 1 96 ? -0.503 20.5 2.33 1 98.38 96 GLY A C 1
ATOM 764 O O . GLY A 1 96 ? -1.12 19.469 2.615 1 98.38 96 GLY A O 1
ATOM 765 N N . ALA A 1 97 ? -0.715 21.25 1.253 1 98.12 97 ALA A N 1
ATOM 766 C CA . ALA A 1 97 ? -1.79 20.938 0.314 1 98.12 97 ALA A CA 1
ATOM 767 C C . ALA A 1 97 ? -1.332 19.922 -0.723 1 98.12 97 ALA A C 1
ATOM 769 O O . ALA A 1 97 ? -0.167 19.906 -1.129 1 98.12 97 ALA A O 1
ATOM 770 N N . ASN A 1 98 ? -2.279 19.094 -1.15 1 98.06 98 ASN A N 1
ATOM 771 C CA . ASN A 1 98 ? -2.119 18.203 -2.299 1 98.06 98 ASN A CA 1
ATOM 772 C C . ASN A 1 98 ? -0.936 17.266 -2.115 1 98.06 98 ASN A C 1
ATOM 774 O O . ASN A 1 98 ? -0.161 17.047 -3.049 1 98.06 98 ASN A O 1
ATOM 778 N N . CYS A 1 99 ? -0.826 16.719 -0.927 1 98.31 99 CYS A N 1
ATOM 779 C CA . CYS A 1 99 ? 0.221 15.742 -0.64 1 98.31 99 CYS A CA 1
ATOM 780 C C . CYS A 1 99 ? -0.295 14.32 -0.815 1 98.31 99 CYS A C 1
ATOM 782 O O . CYS A 1 99 ? -1.498 14.07 -0.71 1 98.31 99 CYS A O 1
ATOM 784 N N . ASN A 1 100 ? 0.645 13.453 -1.165 1 98.12 100 ASN A N 1
ATOM 785 C CA . ASN A 1 100 ? 0.406 12.016 -1.199 1 98.12 100 ASN A CA 1
ATOM 786 C C . ASN A 1 100 ? 1.153 11.297 -0.079 1 98.12 100 ASN A C 1
ATOM 788 O O . ASN A 1 100 ? 2.359 11.492 0.091 1 98.12 100 ASN A O 1
ATOM 792 N N . LEU A 1 101 ? 0.452 10.484 0.712 1 98.19 101 LEU A N 1
ATOM 793 C CA . LEU A 1 101 ? 1.068 9.547 1.644 1 98.19 101 LEU A CA 1
ATOM 794 C C . LEU A 1 101 ? 0.796 8.102 1.224 1 98.19 101 LEU A C 1
ATOM 796 O O . LEU A 1 101 ? -0.361 7.703 1.087 1 98.19 101 LEU A O 1
ATOM 800 N N . SER A 1 102 ? 1.842 7.324 1.034 1 97.81 102 SER A N 1
ATOM 801 C CA . SER A 1 102 ? 1.729 5.934 0.608 1 97.81 102 SER A CA 1
ATOM 802 C C . SER A 1 102 ? 1.717 4.988 1.806 1 97.81 102 SER A C 1
ATOM 804 O O . SER A 1 102 ? 1.927 5.418 2.943 1 97.81 102 SER A O 1
ATOM 806 N N . PRO A 1 103 ? 1.437 3.721 1.527 1 97.94 103 PRO A N 1
ATOM 807 C CA . PRO A 1 103 ? 1.348 2.742 2.613 1 97.94 103 PRO A CA 1
ATOM 808 C C . PRO A 1 103 ? 2.645 2.623 3.408 1 97.94 103 PRO A C 1
ATOM 810 O O . PRO A 1 103 ? 3.734 2.705 2.836 1 97.94 103 PRO A O 1
ATOM 813 N N . PHE A 1 104 ? 2.5 2.41 4.703 1 98.12 104 PHE A N 1
ATOM 814 C CA . PHE A 1 104 ? 3.557 2.086 5.652 1 98.12 104 PHE A CA 1
ATOM 815 C C . PHE A 1 104 ? 4.512 3.26 5.82 1 98.12 104 PHE A C 1
ATOM 817 O O . PHE A 1 104 ? 5.691 3.068 6.121 1 98.12 104 PHE A O 1
ATOM 824 N N . THR A 1 105 ? 3.99 4.473 5.594 1 98.06 105 THR A N 1
ATOM 825 C CA . THR A 1 105 ? 4.715 5.707 5.875 1 98.06 105 THR A CA 1
ATOM 826 C C . THR A 1 105 ? 4.578 6.09 7.344 1 98.06 105 THR A C 1
ATOM 828 O O . THR A 1 105 ? 3.492 5.992 7.918 1 98.06 105 THR A O 1
ATOM 831 N N . VAL A 1 106 ? 5.688 6.562 7.93 1 98.56 106 VAL A N 1
ATOM 832 C CA . VAL A 1 106 ? 5.695 7.062 9.297 1 98.56 106 VAL A CA 1
ATOM 833 C C . VAL A 1 106 ? 6.32 8.453 9.336 1 98.56 106 VAL A C 1
ATOM 835 O O . VAL A 1 106 ? 7.441 8.656 8.867 1 98.56 106 VAL A O 1
ATOM 838 N N . ILE A 1 107 ? 5.559 9.414 9.773 1 98.56 107 ILE A N 1
ATOM 839 C CA . ILE A 1 107 ? 6.066 10.727 10.141 1 98.56 107 ILE A CA 1
ATOM 840 C C . ILE A 1 107 ? 6.051 10.883 11.656 1 98.56 107 ILE A C 1
ATOM 842 O O . ILE A 1 107 ? 4.988 11.07 12.258 1 98.56 107 ILE A O 1
ATOM 846 N N . GLY A 1 108 ? 7.246 10.773 12.203 1 97.31 108 GLY A N 1
ATOM 847 C CA . GLY A 1 108 ? 7.289 10.656 13.648 1 97.31 108 GLY A CA 1
ATOM 848 C C . GLY A 1 108 ? 8.297 11.586 14.297 1 97.31 108 GLY A C 1
ATOM 849 O O . GLY A 1 108 ? 9.078 12.234 13.602 1 97.31 108 GLY A O 1
ATOM 850 N N . SER A 1 109 ? 8.109 11.734 15.586 1 94.62 109 SER A N 1
ATOM 851 C CA . SER A 1 109 ? 9.047 12.469 16.438 1 94.62 109 SER A CA 1
ATOM 852 C C . SER A 1 109 ? 9.141 11.852 17.828 1 94.62 109 SER A C 1
ATOM 854 O O . SER A 1 109 ? 8.133 11.406 18.375 1 94.62 109 SER A O 1
ATOM 856 N N . ASN A 1 110 ? 10.367 11.742 18.297 1 89.25 110 ASN A N 1
ATOM 857 C CA . ASN A 1 110 ? 10.594 11.352 19.688 1 89.25 110 ASN A CA 1
ATOM 858 C C . ASN A 1 110 ? 10.711 12.57 20.594 1 89.25 110 ASN A C 1
ATOM 860 O O . ASN A 1 110 ? 10.555 12.453 21.812 1 89.25 110 ASN A O 1
ATOM 864 N N . GLN A 1 111 ? 11.109 13.711 20.016 1 78.12 111 GLN A N 1
ATOM 865 C CA . GLN A 1 111 ? 11.469 14.906 20.766 1 78.12 111 GLN A CA 1
ATOM 866 C C . GLN A 1 111 ? 10.336 15.938 20.734 1 78.12 111 GLN A C 1
ATOM 868 O O . GLN A 1 111 ? 10.578 17.141 20.891 1 78.12 111 GLN A O 1
ATOM 873 N N . GLY A 1 112 ? 9.117 15.562 20.406 1 85.81 112 GLY A N 1
ATOM 874 C CA . GLY A 1 112 ? 7.988 16.469 20.531 1 85.81 112 GLY A CA 1
ATOM 875 C C . GLY A 1 112 ? 7.434 16.922 19.188 1 85.81 112 GLY A C 1
ATOM 876 O O . GLY A 1 112 ? 6.336 16.516 18.797 1 85.81 112 GLY A O 1
ATOM 877 N N . GLN A 1 113 ? 8.406 17.688 18.375 1 95.75 113 GLN A N 1
ATOM 878 C CA . GLN A 1 113 ? 7.859 18.25 17.156 1 95.75 113 GLN A CA 1
ATOM 879 C C . GLN A 1 113 ? 8.203 17.375 15.945 1 95.75 113 GLN A C 1
ATOM 881 O O . GLN A 1 113 ? 9.359 17 15.758 1 95.75 113 GLN A O 1
ATOM 886 N N . ALA A 1 114 ? 7.215 17.047 15.094 1 98.12 114 ALA A N 1
ATOM 887 C CA . ALA A 1 114 ? 7.414 16.266 13.875 1 98.12 114 ALA A CA 1
ATOM 888 C C . ALA A 1 114 ? 7.582 17.188 12.664 1 98.12 114 ALA A C 1
ATOM 890 O O . ALA A 1 114 ? 7.68 18.406 12.812 1 98.12 114 ALA A O 1
ATOM 891 N N . ALA A 1 115 ? 7.715 16.641 11.555 1 98.62 115 ALA A N 1
ATOM 892 C CA . ALA A 1 115 ? 8.117 17.328 10.328 1 98.62 115 ALA A CA 1
ATOM 893 C C . ALA A 1 115 ? 7.031 18.281 9.844 1 98.62 115 ALA A C 1
ATOM 895 O O . ALA A 1 115 ? 5.848 18.078 10.141 1 98.62 115 ALA A O 1
ATOM 896 N N . THR A 1 116 ? 7.449 19.281 9.18 1 98.81 116 THR A N 1
ATOM 897 C CA . THR A 1 116 ? 6.602 20.141 8.359 1 98.81 116 THR A CA 1
ATOM 898 C C . THR A 1 116 ? 6.754 19.797 6.883 1 98.81 116 THR A C 1
ATOM 900 O O . THR A 1 116 ? 7.836 19.969 6.312 1 98.81 116 THR A O 1
ATOM 903 N N . VAL A 1 117 ? 5.707 19.359 6.266 1 98.88 117 VAL A N 1
ATOM 904 C CA . VAL A 1 117 ? 5.703 18.953 4.863 1 98.88 117 VAL A CA 1
ATOM 905 C C . VAL A 1 117 ? 5.035 20.031 4.02 1 98.88 117 VAL A C 1
ATOM 907 O O . VAL A 1 117 ? 3.9 20.438 4.293 1 98.88 117 VAL A O 1
ATOM 910 N N . GLY A 1 118 ? 5.703 20.5 3.006 1 98.25 118 GLY A N 1
ATOM 911 C CA . GLY A 1 118 ? 5.176 21.547 2.143 1 98.25 118 GLY A CA 1
ATOM 912 C C . GLY A 1 118 ? 4.07 21.047 1.227 1 98.25 118 GLY A C 1
ATOM 913 O O . GLY A 1 118 ? 3.492 19.984 1.455 1 98.25 118 GLY A O 1
ATOM 914 N N . ASP A 1 119 ? 3.756 21.922 0.216 1 97.56 119 ASP A N 1
ATOM 915 C CA . ASP A 1 119 ? 2.68 21.609 -0.72 1 97.56 119 ASP A CA 1
ATOM 916 C C . ASP A 1 119 ? 3.172 20.688 -1.839 1 97.56 119 ASP A C 1
ATOM 918 O O . ASP A 1 119 ? 4.336 20.766 -2.24 1 97.56 119 ASP A O 1
ATOM 922 N N . CYS A 1 120 ? 2.236 19.812 -2.295 1 97.06 120 CYS A N 1
ATOM 923 C CA . CYS A 1 120 ? 2.461 19 -3.484 1 97.06 120 CYS A CA 1
ATOM 924 C C . CYS A 1 120 ? 3.66 18.078 -3.297 1 97.06 120 CYS A C 1
ATOM 926 O O . CYS A 1 120 ? 4.488 17.938 -4.199 1 97.06 120 CYS A O 1
ATOM 928 N N . VAL A 1 121 ? 3.77 17.531 -2.162 1 97.5 121 VAL A N 1
ATOM 929 C CA . VAL A 1 121 ? 4.836 16.578 -1.868 1 97.5 121 VAL A CA 1
ATOM 930 C C . VAL A 1 121 ? 4.316 15.148 -2.041 1 97.5 121 VAL A C 1
ATOM 932 O O . VAL A 1 121 ? 3.221 14.82 -1.583 1 97.5 121 VAL A O 1
ATOM 935 N N . TYR A 1 122 ? 5.082 14.359 -2.744 1 97.31 122 TYR A N 1
ATOM 936 C CA . TYR A 1 122 ? 4.812 12.93 -2.869 1 97.31 122 TYR A CA 1
ATOM 937 C C . TYR A 1 122 ? 5.703 12.125 -1.93 1 97.31 122 TYR A C 1
ATOM 939 O O . TYR A 1 122 ? 6.93 12.242 -1.974 1 97.31 122 TYR A O 1
ATOM 947 N N . ILE A 1 123 ? 5.07 11.305 -1.066 1 97.94 123 ILE A N 1
ATOM 948 C CA . ILE A 1 123 ? 5.797 10.422 -0.16 1 97.94 123 ILE A CA 1
ATOM 949 C C . ILE A 1 123 ? 5.496 8.969 -0.505 1 97.94 123 ILE A C 1
ATOM 951 O O . ILE A 1 123 ? 4.355 8.516 -0.373 1 97.94 123 ILE A O 1
ATOM 955 N N . GLY A 1 124 ? 6.539 8.227 -0.881 1 97.38 124 GLY A N 1
ATOM 956 C CA . GLY A 1 124 ? 6.395 6.844 -1.32 1 97.38 124 GLY A CA 1
ATOM 957 C C . GLY A 1 124 ? 6.188 5.871 -0.176 1 97.38 124 GLY A C 1
ATOM 958 O O . GLY A 1 124 ? 6.09 6.281 0.983 1 97.38 124 GLY A O 1
ATOM 959 N N . PRO A 1 125 ? 6.035 4.598 -0.559 1 98 125 PRO A N 1
ATOM 960 C CA . PRO A 1 125 ? 5.797 3.596 0.484 1 98 125 PRO A CA 1
ATOM 961 C C . PRO A 1 125 ? 7.027 3.348 1.354 1 98 125 PRO A C 1
ATOM 963 O O . PRO A 1 125 ? 8.156 3.535 0.896 1 98 125 PRO A O 1
ATOM 966 N N . HIS A 1 126 ? 6.832 2.92 2.619 1 98.38 126 HIS A N 1
ATOM 967 C CA . HIS A 1 126 ? 7.863 2.512 3.564 1 98.38 126 HIS A CA 1
ATOM 968 C C . HIS A 1 126 ? 8.797 3.672 3.898 1 98.38 126 HIS A C 1
ATOM 970 O O . HIS A 1 126 ? 9.961 3.461 4.234 1 98.38 126 HIS A O 1
ATOM 976 N N . VAL A 1 127 ? 8.281 4.91 3.795 1 98.56 127 VAL A N 1
ATOM 977 C CA . VAL A 1 127 ? 9.109 6.07 4.094 1 98.56 127 VAL A CA 1
ATOM 978 C C . VAL A 1 127 ? 9 6.41 5.578 1 98.56 127 VAL A C 1
ATOM 980 O O . VAL A 1 127 ? 7.922 6.332 6.168 1 98.56 127 VAL A O 1
ATOM 983 N N . SER A 1 128 ? 10.102 6.762 6.137 1 98.69 128 SER A N 1
ATOM 984 C CA . SER A 1 128 ? 10.148 7.328 7.48 1 98.69 128 SER A CA 1
ATOM 985 C C . SER A 1 128 ? 10.695 8.75 7.461 1 98.69 128 SER A C 1
ATOM 987 O O . SER A 1 128 ? 11.797 8.992 6.977 1 98.69 128 SER A O 1
ATOM 989 N N . ILE A 1 129 ? 9.93 9.688 7.887 1 98.69 129 ILE A N 1
ATOM 990 C CA . ILE A 1 129 ? 10.359 11.062 8.109 1 98.69 129 ILE A CA 1
ATOM 991 C C . ILE A 1 129 ? 10.461 11.336 9.609 1 98.69 129 ILE A C 1
ATOM 993 O O . ILE A 1 129 ? 9.484 11.18 10.344 1 98.69 129 ILE A O 1
ATOM 997 N N . VAL A 1 130 ? 11.688 11.742 9.977 1 97.19 130 VAL A N 1
ATOM 998 C CA . VAL A 1 130 ? 11.977 11.648 11.406 1 97.19 130 VAL A CA 1
ATOM 999 C C . VAL A 1 130 ? 12.297 13.039 11.953 1 97.19 130 VAL A C 1
ATOM 1001 O O . VAL A 1 130 ? 13.133 13.758 11.391 1 97.19 130 VAL A O 1
ATOM 1004 N N . GLU A 1 131 ? 11.586 13.367 13.039 1 96.81 131 GLU A N 1
ATOM 1005 C CA . GLU A 1 131 ? 11.883 14.547 13.852 1 96.81 131 GLU A CA 1
ATOM 1006 C C . GLU A 1 131 ? 11.492 15.828 13.125 1 96.81 131 GLU A C 1
ATOM 1008 O O . GLU A 1 131 ? 10.672 15.812 12.211 1 96.81 131 GLU A O 1
ATOM 1013 N N . ASP A 1 132 ? 11.953 16.969 13.664 1 97.69 132 ASP A N 1
ATOM 1014 C CA . ASP A 1 132 ? 11.508 18.312 13.281 1 97.69 132 ASP A CA 1
ATOM 1015 C C . ASP A 1 132 ? 12.281 18.812 12.07 1 97.69 132 ASP A C 1
ATOM 1017 O O . ASP A 1 132 ? 13.164 19.672 12.211 1 97.69 132 ASP A O 1
ATOM 1021 N N . ILE A 1 133 ? 11.945 18.312 10.945 1 98.19 133 ILE A N 1
ATOM 1022 C CA . ILE A 1 133 ? 12.586 18.766 9.711 1 98.19 133 ILE A CA 1
ATOM 1023 C C . ILE A 1 133 ? 11.531 19.328 8.766 1 98.19 133 ILE A C 1
ATOM 1025 O O . ILE A 1 133 ? 10.328 19.172 9 1 98.19 133 ILE A O 1
ATOM 1029 N N . THR A 1 134 ? 12.055 19.984 7.691 1 98.75 134 THR A N 1
ATOM 1030 C CA . THR A 1 134 ? 11.172 20.578 6.691 1 98.75 134 THR A CA 1
ATOM 1031 C C . THR A 1 134 ? 11.344 19.875 5.344 1 98.75 134 THR A C 1
ATOM 1033 O O . THR A 1 134 ? 12.477 19.688 4.883 1 98.75 134 THR A O 1
ATOM 1036 N N . ILE A 1 135 ? 10.234 19.453 4.762 1 98.62 135 ILE A N 1
ATOM 1037 C CA . ILE A 1 135 ? 10.203 18.969 3.385 1 98.62 135 ILE A CA 1
ATOM 1038 C C . ILE A 1 135 ? 9.672 20.062 2.463 1 98.62 135 ILE A C 1
ATOM 1040 O O . ILE A 1 135 ? 8.531 20.516 2.617 1 98.62 135 ILE A O 1
ATOM 1044 N N . GLY A 1 136 ? 10.43 20.438 1.509 1 97.44 136 GLY A N 1
ATOM 1045 C CA . GLY A 1 136 ? 10.07 21.531 0.628 1 97.44 136 GLY A CA 1
ATOM 1046 C C . GLY A 1 136 ? 8.977 21.172 -0.363 1 97.44 136 GLY A C 1
ATOM 1047 O O . GLY A 1 136 ? 8.836 20 -0.733 1 97.44 136 GLY A O 1
ATOM 1048 N N . ASP A 1 137 ? 8.344 22.25 -0.863 1 96.5 137 ASP A N 1
ATOM 1049 C CA . ASP A 1 137 ? 7.246 22.078 -1.812 1 96.5 137 ASP A CA 1
ATOM 1050 C C . ASP A 1 137 ? 7.703 21.297 -3.037 1 96.5 137 ASP A C 1
ATOM 1052 O O . ASP A 1 137 ? 8.828 21.453 -3.506 1 96.5 137 ASP A O 1
ATOM 1056 N N . GLY A 1 138 ? 6.773 20.453 -3.479 1 95.31 138 GLY A N 1
ATOM 1057 C CA . GLY A 1 138 ? 6.98 19.812 -4.766 1 95.31 138 GLY A CA 1
ATOM 1058 C C . GLY A 1 138 ? 7.977 18.672 -4.707 1 95.31 138 GLY A C 1
ATOM 1059 O O . GLY A 1 138 ? 8.352 18.109 -5.742 1 95.31 138 GLY A O 1
ATOM 1060 N N . SER A 1 139 ? 8.422 18.281 -3.609 1 96.44 139 SER A N 1
ATOM 1061 C CA . SER A 1 139 ? 9.453 17.266 -3.484 1 96.44 139 SER A CA 1
ATOM 1062 C C . SER A 1 139 ? 8.867 15.859 -3.613 1 96.44 139 SER A C 1
ATOM 1064 O O . SER A 1 139 ? 7.664 15.664 -3.404 1 96.44 139 SER A O 1
ATOM 1066 N N . ILE A 1 140 ? 9.711 14.977 -4.012 1 96.81 140 ILE A N 1
ATOM 1067 C CA . ILE A 1 140 ? 9.391 13.555 -4.113 1 96.81 140 ILE A CA 1
ATOM 1068 C C . ILE A 1 140 ? 10.281 12.758 -3.164 1 96.81 140 ILE A C 1
ATOM 1070 O O . ILE A 1 140 ? 11.508 12.781 -3.283 1 96.81 140 ILE A O 1
ATOM 1074 N N . ILE A 1 141 ? 9.648 12.102 -2.213 1 97.44 141 ILE A N 1
ATOM 1075 C CA . ILE A 1 141 ? 10.367 11.188 -1.33 1 97.44 141 ILE A CA 1
ATOM 1076 C C . ILE A 1 141 ? 10.195 9.758 -1.816 1 97.44 141 ILE A C 1
ATOM 1078 O O . ILE A 1 141 ? 9.109 9.18 -1.702 1 97.44 141 ILE A O 1
ATOM 1082 N N . GLY A 1 142 ? 11.234 9.148 -2.303 1 96.62 142 GLY A N 1
ATOM 1083 C CA . GLY A 1 142 ? 11.18 7.82 -2.902 1 96.62 142 GLY A CA 1
ATOM 1084 C C . GLY A 1 142 ? 10.891 6.723 -1.896 1 96.62 142 GLY A C 1
ATOM 1085 O O . GLY A 1 142 ? 11.125 6.895 -0.699 1 96.62 142 GLY A O 1
ATOM 1086 N N . ALA A 1 143 ? 10.461 5.629 -2.432 1 98.06 143 ALA A N 1
ATOM 1087 C CA . ALA A 1 143 ? 10.117 4.477 -1.604 1 98.06 143 ALA A CA 1
ATOM 1088 C C . ALA A 1 143 ? 11.281 4.078 -0.702 1 98.06 143 ALA A C 1
ATOM 1090 O O . ALA A 1 143 ? 12.43 4.07 -1.136 1 98.06 143 ALA A O 1
ATOM 1091 N N . GLY A 1 144 ? 10.898 3.756 0.607 1 98.5 144 GLY A N 1
ATOM 1092 C CA . GLY A 1 144 ? 11.859 3.199 1.54 1 98.5 144 GLY A CA 1
ATOM 1093 C C . GLY A 1 144 ? 12.828 4.234 2.088 1 98.5 144 GLY A C 1
ATOM 1094 O O . GLY A 1 144 ? 13.711 3.906 2.879 1 98.5 144 GLY A O 1
ATOM 1095 N N . SER A 1 145 ? 12.695 5.48 1.746 1 98.44 145 SER A N 1
ATOM 1096 C CA . SER A 1 145 ? 13.633 6.508 2.191 1 98.44 145 SER A CA 1
ATOM 1097 C C . SER A 1 145 ? 13.492 6.77 3.686 1 98.44 145 SER A C 1
ATOM 1099 O O . SER A 1 145 ? 12.383 6.727 4.23 1 98.44 145 SER A O 1
ATOM 1101 N N . VAL A 1 146 ? 14.594 7 4.324 1 98.56 146 VAL A N 1
ATOM 1102 C CA . VAL A 1 146 ? 14.633 7.516 5.688 1 98.56 146 VAL A CA 1
ATOM 1103 C C . VAL A 1 146 ? 15.164 8.945 5.684 1 98.56 146 VAL A C 1
ATOM 1105 O O . VAL A 1 146 ? 16.344 9.18 5.402 1 98.56 146 VAL A O 1
ATOM 1108 N N . VAL A 1 147 ? 14.344 9.898 5.973 1 98.56 147 VAL A N 1
ATOM 1109 C CA . VAL A 1 147 ? 14.664 11.32 5.84 1 98.56 147 VAL A CA 1
ATOM 1110 C C . VAL A 1 147 ? 14.867 11.938 7.223 1 98.56 147 VAL A C 1
ATOM 1112 O O . VAL A 1 147 ? 13.922 12.008 8.016 1 98.56 147 VAL A O 1
ATOM 1115 N N . ILE A 1 148 ? 16.047 12.406 7.449 1 97.69 148 ILE A N 1
ATOM 1116 C CA . ILE A 1 148 ? 16.375 12.891 8.781 1 97.69 148 ILE A CA 1
ATOM 1117 C C . ILE A 1 148 ? 16.938 14.312 8.695 1 97.69 148 ILE A C 1
ATOM 1119 O O . ILE A 1 148 ? 17.406 14.859 9.688 1 97.69 148 ILE A O 1
ATOM 1123 N N . ARG A 1 149 ? 16.938 14.875 7.449 1 97.69 149 ARG A N 1
ATOM 1124 C CA . ARG A 1 149 ? 17.375 16.25 7.223 1 97.69 149 ARG A CA 1
ATOM 1125 C C . ARG A 1 149 ? 16.391 17 6.336 1 97.69 149 ARG A C 1
ATOM 1127 O O . ARG A 1 149 ? 15.594 16.391 5.633 1 97.69 149 ARG A O 1
ATOM 1134 N N . ASP A 1 150 ? 16.609 18.297 6.391 1 98.38 150 ASP A N 1
ATOM 1135 C CA . ASP A 1 150 ? 15.734 19.141 5.574 1 98.38 150 ASP A CA 1
ATOM 1136 C C . ASP A 1 150 ? 15.875 18.797 4.094 1 98.38 150 ASP A C 1
ATOM 1138 O O . ASP A 1 150 ? 16.969 18.469 3.627 1 98.38 150 ASP A O 1
ATOM 1142 N N . VAL A 1 151 ? 14.789 18.953 3.332 1 97.94 151 VAL A N 1
ATOM 1143 C CA . VAL A 1 151 ? 14.727 18.688 1.897 1 97.94 151 VAL A CA 1
ATOM 1144 C C . VAL A 1 151 ? 14.344 19.969 1.157 1 97.94 151 VAL A C 1
ATOM 1146 O O . VAL A 1 151 ? 13.273 20.531 1.391 1 97.94 151 VAL A O 1
ATOM 1149 N N . PRO A 1 152 ? 15.18 20.453 0.286 1 96.62 152 PRO A N 1
ATOM 1150 C CA . PRO A 1 152 ? 14.812 21.641 -0.499 1 96.62 152 PRO A CA 1
ATOM 1151 C C . PRO A 1 152 ? 13.602 21.391 -1.394 1 96.62 152 PRO A C 1
ATOM 1153 O O . PRO A 1 152 ? 13.281 20.25 -1.713 1 96.62 152 PRO A O 1
ATOM 1156 N N . PRO A 1 153 ? 12.977 22.516 -1.767 1 95.75 153 PRO A N 1
ATOM 1157 C CA . PRO A 1 153 ? 11.844 22.344 -2.678 1 95.75 153 PRO A CA 1
ATOM 1158 C C . PRO A 1 153 ? 12.234 21.703 -4 1 95.75 153 PRO A C 1
ATOM 1160 O O . PRO A 1 153 ? 13.383 21.812 -4.434 1 95.75 153 PRO A O 1
ATOM 1163 N N . ASN A 1 154 ? 11.242 21 -4.512 1 94.75 154 ASN A N 1
ATOM 1164 C CA . ASN A 1 154 ? 11.367 20.406 -5.836 1 94.75 154 ASN A CA 1
ATOM 1165 C C . ASN A 1 154 ? 12.562 19.469 -5.914 1 94.75 154 ASN A C 1
ATOM 1167 O O . ASN A 1 154 ? 13.305 19.484 -6.898 1 94.75 154 ASN A O 1
ATOM 1171 N N . SER A 1 155 ? 12.734 18.672 -4.883 1 94.69 155 SER A N 1
ATOM 1172 C CA . SER A 1 155 ? 13.82 17.703 -4.809 1 94.69 155 SER A CA 1
ATOM 1173 C C . SER A 1 155 ? 13.297 16.266 -4.816 1 94.69 155 SER A C 1
ATOM 1175 O O . SER A 1 155 ? 12.117 16.031 -4.535 1 94.69 155 SER A O 1
ATOM 1177 N N . VAL A 1 156 ? 14.203 15.453 -5.223 1 96.25 156 VAL A N 1
ATOM 1178 C CA . VAL A 1 156 ? 13.938 14.023 -5.117 1 96.25 156 VAL A CA 1
ATOM 1179 C C . VAL A 1 156 ? 14.875 13.398 -4.082 1 96.25 156 VAL A C 1
ATOM 1181 O O . VAL A 1 156 ? 16.094 13.562 -4.164 1 96.25 156 VAL A O 1
ATOM 1184 N N . VAL A 1 157 ? 14.328 12.727 -3.107 1 96.88 157 VAL A N 1
ATOM 1185 C CA . VAL A 1 157 ? 15.109 12.078 -2.061 1 96.88 157 VAL A CA 1
ATOM 1186 C C . VAL A 1 157 ? 14.992 10.562 -2.201 1 96.88 157 VAL A C 1
ATOM 1188 O O . VAL A 1 157 ? 13.898 10.031 -2.41 1 96.88 157 VAL A O 1
ATOM 1191 N N . VAL A 1 158 ? 16.109 9.844 -2.092 1 96.38 158 VAL A N 1
ATOM 1192 C CA . VAL A 1 158 ? 16.094 8.383 -2.152 1 96.38 158 VAL A CA 1
ATOM 1193 C C . VAL A 1 158 ? 17.109 7.82 -1.153 1 96.38 158 VAL A C 1
ATOM 1195 O O . VAL A 1 158 ? 18.062 8.5 -0.776 1 96.38 158 VAL A O 1
ATOM 1198 N N . GLY A 1 159 ? 16.688 6.59 -0.556 1 96.56 159 GLY A N 1
ATOM 1199 C CA . GLY A 1 159 ? 17.703 5.852 0.187 1 96.56 159 GLY A CA 1
ATOM 1200 C C . GLY A 1 159 ? 17.531 5.961 1.69 1 96.56 159 GLY A C 1
ATOM 1201 O O . GLY A 1 159 ? 16.609 6.613 2.172 1 96.56 159 GLY A O 1
ATOM 1202 N N . ASN A 1 160 ? 18.5 5.273 2.395 1 96.56 160 ASN A N 1
ATOM 1203 C CA . ASN A 1 160 ? 18.625 5.211 3.848 1 96.56 160 ASN A CA 1
ATOM 1204 C C . ASN A 1 160 ? 20.078 5.207 4.285 1 96.56 160 ASN A C 1
ATOM 1206 O O . ASN A 1 160 ? 20.766 4.195 4.152 1 96.56 160 ASN A O 1
ATOM 1210 N N . PRO A 1 161 ? 20.594 6.293 4.719 1 96.12 161 PRO A N 1
ATOM 1211 C CA . PRO A 1 161 ? 19.859 7.543 4.918 1 96.12 161 PRO A CA 1
ATOM 1212 C C . PRO A 1 161 ? 19.469 8.219 3.604 1 96.12 16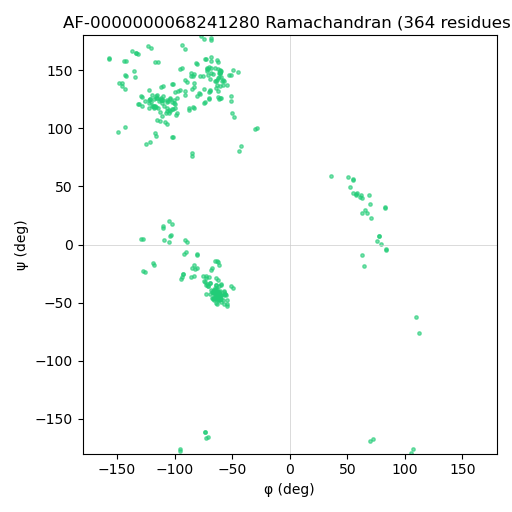1 PRO A C 1
ATOM 1214 O O . PRO A 1 161 ? 20.125 8.008 2.58 1 96.12 161 PRO A O 1
ATOM 1217 N N . GLY A 1 162 ? 18.422 8.938 3.658 1 96.38 162 GLY A N 1
ATOM 1218 C CA . GLY A 1 162 ? 17.938 9.633 2.475 1 96.38 162 GLY A CA 1
ATOM 1219 C C . GLY A 1 162 ? 18.922 10.68 1.965 1 96.38 162 GLY A C 1
ATOM 1220 O O . GLY A 1 162 ? 19.531 11.406 2.752 1 96.38 162 GLY A O 1
ATOM 1221 N N . ARG A 1 163 ? 18.984 10.727 0.664 1 95.69 163 ARG A N 1
ATOM 1222 C CA . ARG A 1 163 ? 19.828 11.719 0.007 1 95.69 163 ARG A CA 1
ATOM 1223 C C . ARG A 1 163 ? 19.078 12.391 -1.142 1 95.69 163 ARG A C 1
ATOM 1225 O O . ARG A 1 163 ? 18.312 11.742 -1.857 1 95.69 163 ARG A O 1
ATOM 1232 N N . VAL A 1 164 ? 19.391 13.695 -1.276 1 94.75 164 VAL A N 1
ATOM 1233 C CA . VAL A 1 164 ? 18.797 14.453 -2.373 1 94.75 164 VAL A CA 1
ATOM 1234 C C . VAL A 1 164 ? 19.531 14.125 -3.676 1 94.75 164 VAL A C 1
ATOM 1236 O O . VAL A 1 164 ? 20.766 14.172 -3.734 1 94.75 164 VAL A O 1
ATOM 1239 N N . LEU A 1 165 ? 18.688 13.781 -4.68 1 92.5 165 LEU A N 1
ATOM 1240 C CA . LEU A 1 165 ? 19.266 13.523 -5.988 1 92.5 165 LEU A CA 1
ATOM 1241 C C . LEU A 1 165 ? 19.594 14.836 -6.703 1 92.5 165 LEU A C 1
ATOM 1243 O O . LEU A 1 165 ? 18.875 15.828 -6.543 1 92.5 165 LEU A O 1
ATOM 1247 N N . THR A 1 166 ? 20.625 14.891 -7.457 1 79.56 166 THR A N 1
ATOM 1248 C CA . THR A 1 166 ? 21.078 16.062 -8.188 1 79.56 166 THR A CA 1
ATOM 1249 C C . THR A 1 166 ? 20.188 16.328 -9.406 1 79.56 166 THR A C 1
ATOM 1251 O O . THR A 1 166 ? 19.953 17.469 -9.781 1 79.56 166 THR A O 1
ATOM 1254 N N . ARG A 1 167 ? 19.656 15.234 -9.961 1 72.56 167 ARG A N 1
ATOM 1255 C CA . ARG A 1 167 ? 18.844 15.414 -11.164 1 72.56 167 ARG A CA 1
ATOM 1256 C C . ARG A 1 167 ? 17.375 15.609 -10.805 1 72.56 167 ARG A C 1
ATOM 1258 O O . ARG A 1 167 ? 16.812 14.859 -10 1 72.56 167 ARG A O 1
ATOM 1265 N N . PRO A 1 168 ? 16.844 16.719 -11.391 1 63.69 168 PRO A N 1
ATOM 1266 C CA . PRO A 1 168 ? 15.414 16.922 -11.125 1 63.69 168 PRO A CA 1
ATOM 1267 C C . PRO A 1 168 ? 14.539 15.797 -11.703 1 63.69 168 PRO A C 1
ATOM 1269 O O . PRO A 1 168 ? 14.961 15.094 -12.617 1 63.69 168 PRO A O 1
ATOM 1272 N N . SER A 1 169 ? 13.656 15.391 -10.859 1 67.75 169 SER A N 1
ATOM 1273 C CA . SER A 1 169 ? 12.664 14.484 -11.438 1 67.75 169 SER A CA 1
ATOM 1274 C C . SER A 1 169 ? 11.602 15.25 -12.219 1 67.75 169 SER A C 1
ATOM 1276 O O . SER A 1 169 ? 11.211 16.344 -11.828 1 67.75 169 SER A O 1
ATOM 1278 N N . HIS A 1 170 ? 11.367 14.781 -13.438 1 64.38 170 HIS A N 1
ATOM 1279 C CA . HIS A 1 170 ? 10.312 15.383 -14.234 1 64.38 170 HIS A CA 1
ATOM 1280 C C . HIS A 1 170 ? 8.984 14.664 -14.016 1 64.38 170 HIS A C 1
ATOM 1282 O O . HIS A 1 170 ? 7.969 15.039 -14.609 1 64.38 170 HIS A O 1
ATOM 1288 N N . LYS A 1 171 ? 9.109 13.773 -13.148 1 67.25 171 LYS A N 1
ATOM 1289 C CA . LYS A 1 171 ? 7.902 12.977 -12.969 1 67.25 171 LYS A CA 1
ATOM 1290 C C . LYS A 1 171 ? 6.922 13.672 -12.023 1 67.25 171 LYS A C 1
ATOM 1292 O O . LYS A 1 171 ? 7.332 14.383 -11.109 1 67.25 171 LYS A O 1
ATOM 1297 N N . THR A 1 172 ? 5.664 13.625 -12.484 1 76.94 172 THR A N 1
ATOM 1298 C CA . THR A 1 172 ? 4.602 14.156 -11.641 1 76.94 172 THR A CA 1
ATOM 1299 C C . THR A 1 172 ? 3.816 13.023 -10.984 1 76.94 172 THR A C 1
ATOM 1301 O O . THR A 1 172 ? 3.252 12.172 -11.672 1 76.94 172 THR A O 1
ATOM 1304 N N . TYR A 1 173 ? 3.84 12.883 -9.688 1 87.56 173 TYR A N 1
ATOM 1305 C CA . TYR A 1 173 ? 3.133 11.812 -8.992 1 87.56 173 TYR A CA 1
ATOM 1306 C C . TYR A 1 173 ? 1.867 12.344 -8.328 1 87.56 173 TYR A C 1
ATOM 1308 O O . TYR A 1 173 ? 1.181 11.609 -7.613 1 87.56 173 TYR A O 1
ATOM 1316 N N . ILE A 1 174 ? 1.553 13.594 -8.602 1 92.69 174 ILE A N 1
ATOM 1317 C CA . ILE A 1 174 ? 0.37 14.203 -8 1 92.69 174 ILE A CA 1
ATOM 1318 C C . ILE A 1 174 ? -0.738 14.312 -9.047 1 92.69 174 ILE A C 1
ATOM 1320 O O . ILE A 1 174 ? -0.619 15.07 -10.016 1 92.69 174 ILE A O 1
ATOM 1324 N N . ARG A 1 175 ? -1.744 13.555 -8.773 1 91.12 175 ARG A N 1
ATOM 1325 C CA . ARG A 1 175 ? -2.869 13.562 -9.703 1 91.12 175 ARG A CA 1
ATOM 1326 C C . ARG A 1 175 ? -4.02 14.406 -9.164 1 91.12 175 ARG A C 1
ATOM 1328 O O . ARG A 1 175 ? -4.312 14.383 -7.969 1 91.12 175 ARG A O 1
ATOM 1335 N N . HIS A 1 176 ? -4.703 15.234 -10.031 1 94.31 176 HIS A N 1
ATOM 1336 C CA . HIS A 1 176 ? -5.863 16.062 -9.742 1 94.31 176 HIS A CA 1
ATOM 1337 C C . HIS A 1 176 ? -5.598 17 -8.562 1 94.31 176 HIS A C 1
ATOM 1339 O O . HIS A 1 176 ? -6.355 17 -7.586 1 94.31 176 HIS A O 1
ATOM 1345 N N . PRO A 1 177 ? -4.555 17.797 -8.648 1 94.69 177 PRO A N 1
ATOM 1346 C CA . PRO A 1 177 ? -4.34 18.734 -7.547 1 94.69 177 PRO A CA 1
ATOM 1347 C C . PRO A 1 177 ? -5.496 19.719 -7.375 1 94.69 177 PRO A C 1
ATOM 1349 O O . PRO A 1 177 ? -5.957 20.312 -8.359 1 94.69 177 PRO A O 1
ATOM 1352 N N . ALA A 1 178 ? -6.043 19.781 -6.184 1 92.81 178 ALA A N 1
ATOM 1353 C CA . ALA A 1 178 ? -7.066 20.781 -5.883 1 92.81 178 ALA A CA 1
ATOM 1354 C C . ALA A 1 178 ? -6.5 22.203 -5.965 1 92.81 178 ALA A C 1
ATOM 1356 O O . ALA A 1 178 ? -5.34 22.438 -5.617 1 92.81 178 ALA A O 1
ATOM 1357 N N . PRO A 1 179 ? -7.348 23.094 -6.516 1 87.31 179 PRO A N 1
ATOM 1358 C CA . PRO A 1 179 ? -6.859 24.484 -6.605 1 87.31 179 PRO A CA 1
ATOM 1359 C C . PRO A 1 179 ? -6.531 25.078 -5.242 1 87.31 179 PRO A C 1
ATOM 1361 O O . PRO A 1 179 ? -7.25 24.844 -4.266 1 87.31 179 PRO A O 1
ATOM 1364 N N . LEU A 1 180 ? -5.352 25.562 -5.145 1 78.5 180 LEU A N 1
ATOM 1365 C CA . LEU A 1 180 ? -4.934 26.203 -3.908 1 78.5 180 LEU A CA 1
ATOM 1366 C C . LEU A 1 180 ? -5.301 27.688 -3.916 1 78.5 180 LEU A C 1
ATOM 1368 O O . LEU A 1 180 ? -5.277 28.328 -4.969 1 78.5 180 LEU A O 1
ATOM 1372 N N . GLU A 1 181 ? -6.141 28.125 -3.018 1 62.28 181 GLU A N 1
ATOM 1373 C CA . GLU A 1 181 ? -6.41 29.562 -2.943 1 62.28 181 GLU A CA 1
ATOM 1374 C C . GLU A 1 181 ? -5.113 30.375 -2.895 1 62.28 181 GLU A C 1
ATOM 1376 O O . GLU A 1 181 ? -4.121 29.922 -2.314 1 62.28 181 GLU A O 1
ATOM 1381 N N . SER A 1 182 ? -4.785 31.172 -3.936 1 49.91 182 SER A N 1
ATOM 1382 C CA . SER A 1 182 ? -3.629 32.062 -4.055 1 49.91 182 SER A CA 1
ATOM 1383 C C . SER A 1 182 ? -3.197 32.594 -2.691 1 49.91 182 SER A C 1
ATOM 1385 O O . SER A 1 182 ? -4.031 33.031 -1.898 1 49.91 182 SER A O 1
ATOM 1387 N N . LYS A 1 183 ? -2.076 32.031 -1.927 1 46.91 183 LYS A N 1
ATOM 1388 C CA . LYS A 1 183 ? -1.433 32.719 -0.797 1 46.91 183 LYS A CA 1
ATOM 1389 C C . LYS A 1 183 ? -1.234 34.188 -1.073 1 46.91 183 LYS A C 1
ATOM 1391 O O . LYS A 1 183 ? -0.571 34.562 -2.043 1 46.91 183 LYS A O 1
ATOM 1396 N N . SER A 1 184 ? -2.213 34.969 -0.825 1 36.25 184 SER A N 1
ATOM 1397 C CA . SER A 1 184 ? -1.876 36.375 -0.769 1 36.25 184 SER A CA 1
ATOM 1398 C C . SER A 1 184 ? -0.778 36.656 0.255 1 36.25 184 SER A C 1
ATOM 1400 O O . SER A 1 184 ? -0.714 35.969 1.292 1 36.25 184 SER A O 1
ATOM 1402 N N . MET B 1 1 ? -5.848 -21.922 -19.188 1 54.66 1 MET B N 1
ATOM 1403 C CA . MET B 1 1 ? -5.75 -21.297 -17.875 1 54.66 1 MET B CA 1
ATOM 1404 C C . MET B 1 1 ? -6.188 -22.25 -16.781 1 54.66 1 MET B C 1
ATOM 1406 O O . MET B 1 1 ? -7.227 -22.906 -16.891 1 54.66 1 MET B O 1
ATOM 1410 N N . SER B 1 2 ? -5.273 -22.625 -15.859 1 73.25 2 SER B N 1
ATOM 1411 C CA . SER B 1 2 ? -5.594 -23.594 -14.82 1 73.25 2 SER B CA 1
ATOM 1412 C C . SER B 1 2 ? -6.883 -23.203 -14.094 1 73.25 2 SER B C 1
ATOM 1414 O O . SER B 1 2 ? -7.199 -22.031 -13.953 1 73.25 2 SER B O 1
ATOM 1416 N N . SER B 1 3 ? -7.785 -24.125 -14.016 1 87.06 3 SER B N 1
ATOM 1417 C CA . SER B 1 3 ? -9.023 -23.906 -13.266 1 87.06 3 SER B CA 1
ATOM 1418 C C . SER B 1 3 ? -8.734 -23.344 -11.875 1 87.06 3 SER B C 1
ATOM 1420 O O . SER B 1 3 ? -7.633 -23.516 -11.352 1 87.06 3 SER B O 1
ATOM 1422 N N . PRO B 1 4 ? -9.633 -22.609 -11.414 1 91.56 4 PRO B N 1
ATOM 1423 C CA . PRO B 1 4 ? -9.461 -22.094 -10.047 1 91.56 4 PRO B CA 1
ATOM 1424 C C . PRO B 1 4 ? -9.125 -23.203 -9.047 1 91.56 4 PRO B C 1
ATOM 1426 O O . PRO B 1 4 ? -8.297 -23 -8.148 1 91.56 4 PRO B O 1
ATOM 1429 N N . TRP B 1 5 ? -9.68 -24.328 -9.227 1 91.38 5 TRP B N 1
ATOM 1430 C CA . TRP B 1 5 ? -9.461 -25.438 -8.305 1 91.38 5 TRP B CA 1
ATOM 1431 C C . TRP B 1 5 ? -8.023 -25.938 -8.391 1 91.38 5 TRP B C 1
ATOM 1433 O O . TRP B 1 5 ? -7.422 -26.297 -7.375 1 91.38 5 TRP B O 1
ATOM 1443 N N . GLU B 1 6 ? -7.52 -25.969 -9.586 1 93.75 6 GLU B N 1
ATOM 1444 C CA . GLU B 1 6 ? -6.129 -26.375 -9.758 1 93.75 6 GLU B CA 1
ATOM 1445 C C . GLU B 1 6 ? -5.18 -25.375 -9.086 1 93.75 6 GLU B C 1
ATOM 1447 O O . GLU B 1 6 ? -4.172 -25.766 -8.5 1 93.75 6 GLU B O 1
ATOM 1452 N N . LEU B 1 7 ? -5.5 -24.188 -9.211 1 96.12 7 LEU B N 1
ATOM 1453 C CA . LEU B 1 7 ? -4.691 -23.141 -8.594 1 96.12 7 LEU B CA 1
ATOM 1454 C C . LEU B 1 7 ? -4.762 -23.219 -7.074 1 96.12 7 LEU B C 1
ATOM 1456 O O . LEU B 1 7 ? -3.748 -23.047 -6.391 1 96.12 7 LEU B O 1
ATOM 1460 N N . ILE B 1 8 ? -5.918 -23.5 -6.527 1 97.19 8 ILE B N 1
ATOM 1461 C CA . ILE B 1 8 ? -6.113 -23.625 -5.09 1 97.19 8 ILE B CA 1
ATOM 1462 C C . ILE B 1 8 ? -5.312 -24.797 -4.555 1 97.19 8 ILE B C 1
ATOM 1464 O O . ILE B 1 8 ? -4.684 -24.703 -3.496 1 97.19 8 ILE B O 1
ATOM 1468 N N . LYS B 1 9 ? -5.367 -25.875 -5.305 1 96.69 9 LYS B N 1
ATOM 1469 C CA . LYS B 1 9 ? -4.582 -27.047 -4.914 1 96.69 9 LYS B CA 1
ATOM 1470 C C . LYS B 1 9 ? -3.094 -26.719 -4.867 1 96.69 9 LYS B C 1
ATOM 1472 O O . LYS B 1 9 ? -2.391 -27.125 -3.941 1 96.69 9 LYS B O 1
ATOM 1477 N N . ALA B 1 10 ? -2.703 -26.016 -5.879 1 97.38 10 ALA B N 1
ATOM 1478 C CA . ALA B 1 10 ? -1.3 -25.609 -5.922 1 97.38 10 ALA B CA 1
ATOM 1479 C C . ALA B 1 10 ? -0.949 -24.719 -4.73 1 97.38 10 ALA B C 1
ATOM 1481 O O . ALA B 1 10 ? 0.113 -24.875 -4.125 1 97.38 10 ALA B O 1
ATOM 1482 N N . ASP B 1 11 ? -1.797 -23.812 -4.348 1 97.69 11 ASP B N 1
ATOM 1483 C CA . ASP B 1 11 ? -1.572 -22.922 -3.213 1 97.69 11 ASP B CA 1
ATOM 1484 C C . ASP B 1 11 ? -1.529 -23.703 -1.9 1 97.69 11 ASP B C 1
ATOM 1486 O O . ASP B 1 11 ? -0.699 -23.422 -1.033 1 97.69 11 ASP B O 1
ATOM 1490 N N . LEU B 1 12 ? -2.439 -24.672 -1.767 1 97.5 12 LEU B N 1
ATOM 1491 C CA . LEU B 1 12 ? -2.441 -25.516 -0.572 1 97.5 12 LEU B CA 1
ATOM 1492 C C . LEU B 1 12 ? -1.138 -26.297 -0.452 1 97.5 12 LEU B C 1
ATOM 1494 O O . LEU B 1 12 ? -0.568 -26.391 0.638 1 97.5 12 LEU B O 1
ATOM 1498 N N . TYR B 1 13 ? -0.743 -26.781 -1.564 1 97.62 13 TYR B N 1
ATOM 1499 C CA . TYR B 1 13 ? 0.472 -27.594 -1.581 1 97.62 13 TYR B CA 1
ATOM 1500 C C . TYR B 1 13 ? 1.668 -26.781 -1.087 1 97.62 13 TYR B C 1
ATOM 1502 O O . TYR B 1 13 ? 2.547 -27.312 -0.406 1 97.62 13 TYR B O 1
ATOM 1510 N N . ARG B 1 14 ? 1.699 -25.594 -1.367 1 97.06 14 ARG B N 1
ATOM 1511 C CA . ARG B 1 14 ? 2.775 -24.719 -0.926 1 97.06 14 ARG B CA 1
ATOM 1512 C C . ARG B 1 14 ? 2.836 -24.641 0.596 1 97.06 14 ARG B C 1
ATOM 1514 O O . ARG B 1 14 ? 3.92 -24.547 1.177 1 97.06 14 ARG B O 1
ATOM 1521 N N . HIS B 1 15 ? 1.693 -24.672 1.277 1 96.25 15 HIS B N 1
ATOM 1522 C CA . HIS B 1 15 ? 1.609 -24.516 2.725 1 96.25 15 HIS B CA 1
ATOM 1523 C C . HIS B 1 15 ? 1.812 -25.844 3.443 1 96.25 15 HIS B C 1
ATOM 1525 O O . HIS B 1 15 ? 2.33 -25.875 4.562 1 96.25 15 HIS B O 1
ATOM 1531 N N . THR B 1 16 ? 1.445 -26.969 2.738 1 96.06 16 THR B N 1
ATOM 1532 C CA . THR B 1 16 ? 1.315 -28.188 3.539 1 96.06 16 THR B CA 1
ATOM 1533 C C . THR B 1 16 ? 2.162 -29.312 2.957 1 96.06 16 THR B C 1
ATOM 1535 O O . THR B 1 16 ? 2.455 -30.297 3.643 1 96.06 16 THR B O 1
ATOM 1538 N N . GLY B 1 17 ? 2.467 -29.234 1.654 1 96.19 17 GLY B N 1
ATOM 1539 C CA . GLY B 1 17 ? 3.182 -30.312 0.981 1 96.19 17 GLY B CA 1
ATOM 1540 C C . GLY B 1 17 ? 2.275 -31.438 0.525 1 96.19 17 GLY B C 1
ATOM 1541 O O . GLY B 1 17 ? 2.73 -32.375 -0.118 1 96.19 17 GLY B O 1
ATOM 1542 N N . GLN B 1 18 ? 1.032 -31.297 0.866 1 96.19 18 GLN B N 1
ATOM 1543 C CA . GLN B 1 18 ? 0.04 -32.281 0.473 1 96.19 18 GLN B CA 1
ATOM 1544 C C . GLN B 1 18 ? -1.301 -31.641 0.155 1 96.19 18 GLN B C 1
ATOM 1546 O O . GLN B 1 18 ? -1.535 -30.484 0.521 1 96.19 18 GLN B O 1
ATOM 1551 N N . VAL B 1 19 ? -2.027 -32.469 -0.646 1 96.06 19 VAL B N 1
ATOM 1552 C CA . VAL B 1 19 ? -3.348 -31.953 -1.004 1 96.06 19 VAL B CA 1
ATOM 1553 C C . VAL B 1 19 ? -4.422 -32.938 -0.542 1 96.06 19 VAL B C 1
ATOM 1555 O O . VAL B 1 19 ? -4.375 -34.125 -0.874 1 96.06 19 VAL B O 1
ATOM 1558 N N . SER B 1 20 ? -5.332 -32.406 0.214 1 97 20 SER B N 1
ATOM 1559 C CA . SER B 1 20 ? -6.523 -33.156 0.596 1 97 20 SER B CA 1
ATOM 1560 C C . SER B 1 20 ? -7.672 -32.25 0.965 1 97 20 SER B C 1
ATOM 1562 O O . SER B 1 20 ? -7.453 -31.062 1.286 1 97 20 SER B O 1
ATOM 1564 N N . ILE B 1 21 ? -8.828 -32.812 0.918 1 96.25 21 ILE B N 1
ATOM 1565 C CA . ILE B 1 21 ? -10.008 -32 1.23 1 96.25 21 ILE B CA 1
ATOM 1566 C C . ILE B 1 21 ? -9.969 -31.578 2.697 1 96.25 21 ILE B C 1
ATOM 1568 O O . ILE B 1 21 ? -10.336 -30.453 3.033 1 96.25 21 ILE B O 1
ATOM 1572 N N . GLY B 1 22 ? -9.609 -32.469 3.484 1 97.56 22 GLY B N 1
ATOM 1573 C CA . GLY B 1 22 ? -9.477 -32.156 4.898 1 97.56 22 GLY B CA 1
ATOM 1574 C C . GLY B 1 22 ? -8.523 -31.016 5.168 1 97.56 22 GLY B C 1
ATOM 1575 O O . GLY B 1 22 ? -8.805 -30.141 5.996 1 97.56 22 GLY B O 1
ATOM 1576 N N . LEU B 1 23 ? -7.457 -30.984 4.484 1 97.75 23 LEU B N 1
ATOM 1577 C CA . LEU B 1 23 ? -6.461 -29.938 4.66 1 97.75 23 LEU B CA 1
ATOM 1578 C C . LEU B 1 23 ? -6.977 -28.609 4.121 1 97.75 23 LEU B C 1
ATOM 1580 O O . LEU B 1 23 ? -6.656 -27.547 4.66 1 97.75 23 LEU B O 1
ATOM 1584 N N . VAL B 1 24 ? -7.738 -28.656 3.033 1 97.69 24 VAL B N 1
ATOM 1585 C CA . VAL B 1 24 ? -8.344 -27.438 2.504 1 97.69 24 VAL B CA 1
ATOM 1586 C C . VAL B 1 24 ? -9.203 -26.781 3.578 1 97.69 24 VAL B C 1
ATOM 1588 O O . VAL B 1 24 ? -9.047 -25.594 3.863 1 97.69 24 VAL B O 1
ATOM 1591 N N . VAL B 1 25 ? -10.086 -27.562 4.18 1 97.88 25 VAL B N 1
ATOM 1592 C CA . VAL B 1 25 ? -11.016 -27.047 5.184 1 97.88 25 VAL B CA 1
ATOM 1593 C C . VAL B 1 25 ? -10.234 -26.531 6.391 1 97.88 25 VAL B C 1
ATOM 1595 O O . VAL B 1 25 ? -10.492 -25.422 6.875 1 97.88 25 VAL B O 1
ATOM 1598 N N . LYS B 1 26 ? -9.305 -27.297 6.785 1 98.06 26 LYS B N 1
ATOM 1599 C CA . LYS B 1 26 ? -8.5 -26.938 7.949 1 98.06 26 LYS B CA 1
ATO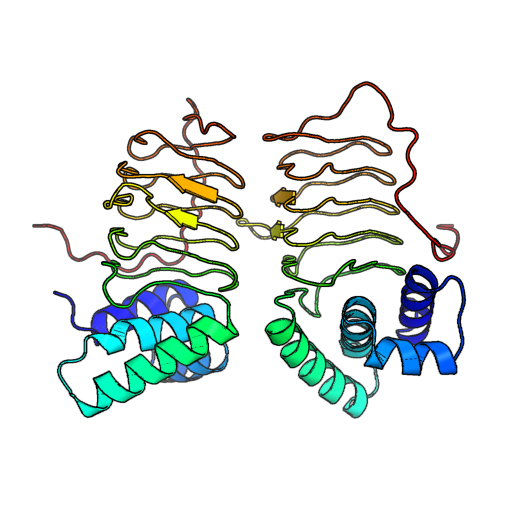M 1600 C C . LYS B 1 26 ? -7.766 -25.609 7.719 1 98.06 26 LYS B C 1
ATOM 1602 O O . LYS B 1 26 ? -7.781 -24.734 8.578 1 98.06 26 LYS B O 1
ATOM 1607 N N . HIS B 1 27 ? -7.18 -25.484 6.586 1 97.5 27 HIS B N 1
ATOM 1608 C CA . HIS B 1 27 ? -6.344 -24.312 6.34 1 97.5 27 HIS B CA 1
ATOM 1609 C C . HIS B 1 27 ? -7.188 -23.125 5.922 1 97.5 27 HIS B C 1
ATOM 1611 O O . HIS B 1 27 ? -6.746 -21.969 6.039 1 97.5 27 HIS B O 1
ATOM 1617 N N . LEU B 1 28 ? -8.359 -23.297 5.441 1 97 28 LEU B N 1
ATOM 1618 C CA . LEU B 1 28 ? -9.289 -22.203 5.227 1 97 28 LEU B CA 1
ATOM 1619 C C . LEU B 1 28 ? -9.648 -21.516 6.551 1 97 28 LEU B C 1
ATOM 1621 O O . LEU B 1 28 ? -9.828 -20.297 6.602 1 97 28 LEU B O 1
ATOM 1625 N N . LEU B 1 29 ? -9.633 -22.312 7.582 1 96.19 29 LEU B N 1
ATOM 1626 C CA . LEU B 1 29 ? -10.078 -21.828 8.883 1 96.19 29 LEU B CA 1
ATOM 1627 C C . LEU B 1 29 ? -8.898 -21.312 9.703 1 96.19 29 LEU B C 1
ATOM 1629 O O . LEU B 1 29 ? -9.047 -20.375 10.492 1 96.19 29 LEU B O 1
ATOM 1633 N N . LEU B 1 30 ? -7.742 -21.859 9.445 1 96.31 30 LEU B N 1
ATOM 1634 C CA . LEU B 1 30 ? -6.684 -21.641 10.414 1 96.31 30 LEU B CA 1
ATOM 1635 C C . LEU B 1 30 ? -5.508 -20.906 9.781 1 96.31 30 LEU B C 1
ATOM 1637 O O . LEU B 1 30 ? -4.621 -20.406 10.484 1 96.31 30 LEU B O 1
ATOM 1641 N N . ASN B 1 31 ? -5.488 -20.891 8.516 1 97.31 31 ASN B N 1
ATOM 1642 C CA . ASN B 1 31 ? -4.371 -20.281 7.805 1 97.31 31 ASN B CA 1
ATOM 1643 C C . ASN B 1 31 ? -4.809 -19.062 7.012 1 97.31 31 ASN B C 1
ATOM 1645 O O . ASN B 1 31 ? -5.406 -19.188 5.941 1 97.31 31 ASN B O 1
ATOM 1649 N N . ALA B 1 32 ? -4.426 -17.875 7.496 1 97.75 32 ALA B N 1
ATOM 1650 C CA . ALA B 1 32 ? -4.891 -16.609 6.918 1 97.75 32 ALA B CA 1
ATOM 1651 C C . ALA B 1 32 ? -4.414 -16.469 5.477 1 97.75 32 ALA B C 1
ATOM 1653 O O . ALA B 1 32 ? -5.176 -16.047 4.605 1 97.75 32 ALA B O 1
ATOM 1654 N N . GLY B 1 33 ? -3.148 -16.828 5.199 1 98 33 GLY B N 1
ATOM 1655 C CA . GLY B 1 33 ? -2.602 -16.719 3.855 1 98 33 GLY B CA 1
ATOM 1656 C C . GLY B 1 33 ? -3.32 -17.594 2.844 1 98 33 GLY B C 1
ATOM 1657 O O . GLY B 1 33 ? -3.697 -17.125 1.769 1 98 33 GLY B O 1
ATOM 1658 N N . PHE B 1 34 ? -3.537 -18.828 3.186 1 98.25 34 PHE B N 1
ATOM 1659 C CA . PHE B 1 34 ? -4.246 -19.75 2.291 1 98.25 34 PHE B CA 1
ATOM 1660 C C . PHE B 1 34 ? -5.695 -19.312 2.119 1 98.25 34 PHE B C 1
ATOM 1662 O O . PHE B 1 34 ? -6.223 -19.312 1.005 1 98.25 34 PHE B O 1
ATOM 1669 N N . ALA B 1 35 ? -6.32 -18.984 3.246 1 98.5 35 ALA B N 1
ATOM 1670 C CA . ALA B 1 35 ? -7.719 -18.578 3.182 1 98.5 35 ALA B CA 1
ATOM 1671 C C . ALA B 1 35 ? -7.898 -17.391 2.232 1 98.5 35 ALA B C 1
ATOM 1673 O O . ALA B 1 35 ? -8.844 -17.359 1.438 1 98.5 35 ALA B O 1
ATOM 1674 N N . TYR B 1 36 ? -7.047 -16.453 2.293 1 98.69 36 TYR B N 1
ATOM 1675 C CA . TYR B 1 36 ? -7.105 -15.281 1.421 1 98.69 36 TYR B CA 1
ATOM 1676 C C . TYR B 1 36 ? -6.98 -15.688 -0.043 1 98.69 36 TYR B C 1
ATOM 1678 O O . TYR B 1 36 ? -7.789 -15.273 -0.878 1 98.69 36 TYR B O 1
ATOM 1686 N N . MET B 1 37 ? -6.02 -16.531 -0.315 1 98.62 37 MET B N 1
ATOM 1687 C CA . MET B 1 37 ? -5.777 -16.922 -1.698 1 98.62 37 MET B CA 1
ATOM 1688 C C . MET B 1 37 ? -6.922 -17.797 -2.223 1 98.62 37 MET B C 1
ATOM 1690 O O . MET B 1 37 ? -7.258 -17.734 -3.406 1 98.62 37 MET B O 1
ATOM 1694 N N . PHE B 1 38 ? -7.496 -18.594 -1.29 1 98.5 38 PHE B N 1
ATOM 1695 C CA . PHE B 1 38 ? -8.641 -19.422 -1.653 1 98.5 38 PHE B CA 1
ATOM 1696 C C . PHE B 1 38 ? -9.75 -18.562 -2.26 1 98.5 38 PHE B C 1
ATOM 1698 O O . PHE B 1 38 ? -10.211 -18.844 -3.373 1 98.5 38 PHE B O 1
ATOM 1705 N N . TRP B 1 39 ? -10.086 -17.531 -1.556 1 98.62 39 TRP B N 1
ATOM 1706 C CA . TRP B 1 39 ? -11.172 -16.672 -2.016 1 98.62 39 TRP B CA 1
ATOM 1707 C C . TRP B 1 39 ? -10.727 -15.82 -3.197 1 98.62 39 TRP B C 1
ATOM 1709 O O . TRP B 1 39 ? -11.516 -15.539 -4.105 1 98.62 39 TRP B O 1
ATOM 1719 N N . PHE B 1 40 ? -9.508 -15.453 -3.242 1 98.75 40 PHE B N 1
ATOM 1720 C CA . PHE B 1 40 ? -8.945 -14.734 -4.379 1 98.75 40 PHE B CA 1
ATOM 1721 C C . PHE B 1 40 ? -9.109 -15.539 -5.664 1 98.75 40 PHE B C 1
ATOM 1723 O O . PHE B 1 40 ? -9.578 -15.008 -6.676 1 98.75 40 PHE B O 1
ATOM 1730 N N . ARG B 1 41 ? -8.766 -16.766 -5.602 1 98.38 41 ARG B N 1
ATOM 1731 C CA . ARG B 1 41 ? -8.836 -17.609 -6.785 1 98.38 41 ARG B CA 1
ATOM 1732 C C . ARG B 1 41 ? -10.273 -17.766 -7.266 1 98.38 41 ARG B C 1
ATOM 1734 O O . ARG B 1 41 ? -10.523 -17.859 -8.469 1 98.38 41 ARG B O 1
ATOM 1741 N N . LEU B 1 42 ? -11.188 -17.812 -6.352 1 98.31 42 LEU B N 1
ATOM 1742 C CA . LEU B 1 42 ? -12.578 -18.078 -6.684 1 98.31 42 LEU B CA 1
ATOM 1743 C C . LEU B 1 42 ? -13.266 -16.812 -7.199 1 98.31 42 LEU B C 1
ATOM 1745 O O . LEU B 1 42 ? -14.406 -16.875 -7.668 1 98.31 42 LEU B O 1
ATOM 1749 N N . CYS B 1 43 ? -12.602 -15.688 -7.094 1 98.12 43 CYS B N 1
ATOM 1750 C CA . CYS B 1 43 ? -13.172 -14.445 -7.609 1 98.12 43 CYS B CA 1
ATOM 1751 C C . CYS B 1 43 ? -13.352 -14.516 -9.117 1 98.12 43 CYS B C 1
ATOM 1753 O O . CYS B 1 43 ? -14.07 -13.703 -9.703 1 98.12 43 CYS B O 1
ATOM 1755 N N . ARG B 1 44 ? -12.719 -15.492 -9.695 1 94.38 44 ARG B N 1
ATOM 1756 C CA . ARG B 1 44 ? -12.797 -15.633 -11.148 1 94.38 44 ARG B CA 1
ATOM 1757 C C . ARG B 1 44 ? -13.617 -16.859 -11.531 1 94.38 44 ARG B C 1
ATOM 1759 O O . ARG B 1 44 ? -13.531 -17.344 -12.664 1 94.38 44 ARG B O 1
ATOM 1766 N N . SER B 1 45 ? -14.305 -17.391 -10.68 1 95.5 45 SER B N 1
ATOM 1767 C CA . SER B 1 45 ? -15.133 -18.562 -10.93 1 95.5 45 SER B CA 1
ATOM 1768 C C . SER B 1 45 ? -16.188 -18.281 -12 1 95.5 45 SER B C 1
ATOM 1770 O O . SER B 1 45 ? -16.719 -17.172 -12.086 1 95.5 45 SER B O 1
ATOM 1772 N N . LYS B 1 46 ? -16.516 -19.266 -12.75 1 94.88 46 LYS B N 1
ATOM 1773 C CA . LYS B 1 46 ? -17.562 -19.141 -13.758 1 94.88 46 LYS B CA 1
ATOM 1774 C C . LYS B 1 46 ? -18.953 -19.141 -13.117 1 94.88 46 LYS B C 1
ATOM 1776 O O . LYS B 1 46 ? -19.906 -18.641 -13.703 1 94.88 46 LYS B O 1
ATOM 1781 N N . ASN B 1 47 ? -19.078 -19.766 -11.969 1 96.25 47 ASN B N 1
ATOM 1782 C CA . ASN B 1 47 ? -20.328 -19.781 -11.219 1 96.25 47 ASN B CA 1
ATOM 1783 C C . ASN B 1 47 ? -20.578 -18.438 -10.539 1 96.25 47 ASN B C 1
ATOM 1785 O O . ASN B 1 47 ? -19.797 -18.016 -9.688 1 96.25 47 ASN B O 1
ATOM 1789 N N . VAL B 1 48 ? -21.703 -17.875 -10.883 1 97.56 48 VAL B N 1
ATOM 1790 C CA . VAL B 1 48 ? -22.016 -16.516 -10.469 1 97.56 48 VAL B CA 1
ATOM 1791 C C . VAL B 1 48 ? -22.125 -16.453 -8.953 1 97.56 48 VAL B C 1
ATOM 1793 O O . VAL B 1 48 ? -21.672 -15.492 -8.328 1 97.56 48 VAL B O 1
ATOM 1796 N N . LEU B 1 49 ? -22.844 -17.391 -8.391 1 98.06 49 LEU B N 1
ATOM 1797 C CA . LEU B 1 49 ? -23.031 -17.391 -6.945 1 98.06 49 LEU B CA 1
ATOM 1798 C C . LEU B 1 49 ? -21.688 -17.531 -6.227 1 98.06 49 LEU B C 1
ATOM 1800 O O . LEU B 1 49 ? -21.406 -16.781 -5.289 1 98.06 49 LEU B O 1
ATOM 1804 N N . ILE B 1 50 ? -20.844 -18.438 -6.672 1 97.62 50 ILE B N 1
ATOM 1805 C CA . ILE B 1 50 ? -19.516 -18.641 -6.082 1 97.62 50 ILE B CA 1
ATOM 1806 C C . ILE B 1 50 ? -18.688 -17.375 -6.25 1 97.62 50 ILE B C 1
ATOM 1808 O O . ILE B 1 50 ? -18.016 -16.938 -5.312 1 97.62 50 ILE B O 1
ATOM 1812 N N . ARG B 1 51 ? -18.734 -16.781 -7.359 1 97.81 51 ARG B N 1
ATOM 1813 C CA . ARG B 1 51 ? -17.969 -15.578 -7.676 1 97.81 51 ARG B CA 1
ATOM 1814 C C . ARG B 1 51 ? -18.375 -14.422 -6.758 1 97.81 51 ARG B C 1
ATOM 1816 O O . ARG B 1 51 ? -17.516 -13.703 -6.246 1 97.81 51 ARG B O 1
ATOM 1823 N N . THR B 1 52 ? -19.688 -14.266 -6.52 1 98.44 52 THR B N 1
ATOM 1824 C CA . THR B 1 52 ? -20.203 -13.18 -5.691 1 98.44 52 THR B CA 1
ATOM 1825 C C . THR B 1 52 ? -19.75 -13.344 -4.242 1 98.44 52 THR B C 1
ATOM 1827 O O . THR B 1 52 ? -19.25 -12.398 -3.633 1 98.44 52 THR B O 1
ATOM 1830 N N . VAL B 1 53 ? -19.906 -14.523 -3.729 1 98.56 53 VAL B N 1
ATOM 1831 C CA . VAL B 1 53 ? -19.484 -14.805 -2.357 1 98.56 53 VAL B CA 1
ATOM 1832 C C . VAL B 1 53 ? -17.984 -14.617 -2.223 1 98.56 53 VAL B C 1
ATOM 1834 O O . VAL B 1 53 ? -17.5 -14.039 -1.244 1 98.56 53 VAL B O 1
ATOM 1837 N N . ALA B 1 54 ? -17.25 -15.086 -3.236 1 98.69 54 ALA B N 1
ATOM 1838 C CA . ALA B 1 54 ? -15.797 -14.992 -3.219 1 98.69 54 ALA B CA 1
ATOM 1839 C C . ALA B 1 54 ? -15.344 -13.531 -3.213 1 98.69 54 ALA B C 1
ATOM 1841 O O . ALA B 1 54 ? -14.414 -13.164 -2.486 1 98.69 54 ALA B O 1
ATOM 1842 N N . ARG B 1 55 ? -15.93 -12.719 -3.977 1 98.38 55 ARG B N 1
ATOM 1843 C CA . ARG B 1 55 ? -15.57 -11.305 -4.047 1 98.38 55 ARG B CA 1
ATOM 1844 C C . ARG B 1 55 ? -15.867 -10.602 -2.73 1 98.38 55 ARG B C 1
ATOM 1846 O O . ARG B 1 55 ? -15.117 -9.719 -2.305 1 98.38 55 ARG B O 1
ATOM 1853 N N . LEU B 1 56 ? -16.969 -10.977 -2.088 1 98.38 56 LEU B N 1
ATOM 1854 C CA . LEU B 1 56 ? -17.297 -10.422 -0.78 1 98.38 56 LEU B CA 1
ATOM 1855 C C . LEU B 1 56 ? -16.25 -10.828 0.261 1 98.38 56 LEU B C 1
ATOM 1857 O O . LEU B 1 56 ? -15.75 -9.977 1 1 98.38 56 LEU B O 1
ATOM 1861 N N . MET B 1 57 ? -15.992 -12.094 0.296 1 98.5 57 MET B N 1
ATOM 1862 C CA . MET B 1 57 ? -15.016 -12.602 1.254 1 98.5 57 MET B CA 1
ATOM 1863 C C . MET B 1 57 ? -13.641 -11.992 0.99 1 98.5 57 MET B C 1
ATOM 1865 O O . MET B 1 57 ? -12.898 -11.688 1.928 1 98.5 57 MET B O 1
ATOM 1869 N N . HIS B 1 58 ? -13.312 -11.883 -0.299 1 98.56 58 HIS B N 1
ATOM 1870 C CA . HIS B 1 58 ? -12.047 -11.25 -0.681 1 98.56 58 HIS B CA 1
ATOM 1871 C C . HIS B 1 58 ? -11.945 -9.836 -0.122 1 98.56 58 HIS B C 1
ATOM 1873 O O . HIS B 1 58 ? -10.922 -9.469 0.458 1 98.56 58 HIS B O 1
ATOM 1879 N N . ARG B 1 59 ? -12.961 -9.141 -0.189 1 97.25 59 ARG B N 1
ATOM 1880 C CA . ARG B 1 59 ? -12.992 -7.777 0.327 1 97.25 59 ARG B CA 1
ATOM 1881 C C . ARG B 1 59 ? -12.867 -7.762 1.847 1 97.25 59 ARG B C 1
ATOM 1883 O O . ARG B 1 59 ? -12.094 -6.984 2.404 1 97.25 59 ARG B O 1
ATOM 1890 N N . ILE B 1 60 ? -13.594 -8.602 2.49 1 97.62 60 ILE B N 1
ATOM 1891 C CA . ILE B 1 60 ? -13.602 -8.672 3.947 1 97.62 60 ILE B CA 1
ATOM 1892 C C . ILE B 1 60 ? -12.211 -9.039 4.453 1 97.62 60 ILE B C 1
ATOM 1894 O O . ILE B 1 60 ? -11.68 -8.391 5.355 1 97.62 60 ILE B O 1
ATOM 1898 N N . LEU B 1 61 ? -11.625 -10.023 3.832 1 97.81 61 LEU B N 1
ATOM 1899 C CA . LEU B 1 61 ? -10.328 -10.5 4.285 1 97.81 61 LEU B CA 1
ATOM 1900 C C . LEU B 1 61 ? -9.227 -9.5 3.938 1 97.81 61 LEU B C 1
ATOM 1902 O O . LEU B 1 61 ? -8.211 -9.422 4.629 1 97.81 61 LEU B O 1
ATOM 1906 N N . SER B 1 62 ? -9.43 -8.727 2.84 1 97.75 62 SER B N 1
ATOM 1907 C CA . SER B 1 62 ? -8.477 -7.676 2.494 1 97.75 62 SER B CA 1
ATOM 1908 C C . SER B 1 62 ? -8.367 -6.645 3.611 1 97.75 62 SER B C 1
ATOM 1910 O O . SER B 1 62 ? -7.262 -6.227 3.969 1 97.75 62 SER B O 1
ATOM 1912 N N . VAL B 1 63 ? -9.469 -6.289 4.137 1 96.19 63 VAL B N 1
ATOM 1913 C CA . VAL B 1 63 ? -9.477 -5.316 5.223 1 96.19 63 VAL B CA 1
ATOM 1914 C C . VAL B 1 63 ? -8.938 -5.961 6.5 1 96.19 63 VAL B C 1
ATOM 1916 O O . VAL B 1 63 ? -8.086 -5.383 7.184 1 96.19 63 VAL B O 1
ATOM 1919 N N . ARG B 1 64 ? -9.352 -7.188 6.766 1 96.12 64 ARG B N 1
ATOM 1920 C CA . ARG B 1 64 ? -9 -7.871 8 1 96.12 64 ARG B CA 1
ATOM 1921 C C . ARG B 1 64 ? -7.492 -8.086 8.094 1 96.12 64 ARG B C 1
ATOM 1923 O O . ARG B 1 64 ? -6.895 -7.891 9.156 1 96.12 64 ARG B O 1
ATOM 1930 N N . TYR B 1 65 ? -6.906 -8.453 7.004 1 97.06 65 TYR B N 1
ATOM 1931 C CA . TYR B 1 65 ? -5.5 -8.828 7.035 1 97.06 65 TYR B CA 1
ATOM 1932 C C . TYR B 1 65 ? -4.629 -7.738 6.43 1 97.06 65 TYR B C 1
ATOM 1934 O O . TYR B 1 65 ? -3.406 -7.883 6.344 1 97.06 65 TYR B O 1
ATOM 1942 N N . GLN B 1 66 ? -5.23 -6.672 6.031 1 97.06 66 GLN B N 1
ATOM 1943 C CA . GLN B 1 66 ? -4.52 -5.562 5.398 1 97.06 66 GLN B CA 1
ATOM 1944 C C . GLN B 1 66 ? -3.719 -6.043 4.191 1 97.06 66 GLN B C 1
ATOM 1946 O O . GLN B 1 66 ? -2.539 -5.711 4.055 1 97.06 66 GLN B O 1
ATOM 1951 N N . ILE B 1 67 ? -4.363 -6.859 3.414 1 98 67 ILE B N 1
ATOM 1952 C CA . ILE B 1 67 ? -3.805 -7.316 2.146 1 98 67 ILE B CA 1
ATOM 1953 C C . ILE B 1 67 ? -4.594 -6.719 0.986 1 98 67 ILE B C 1
ATOM 1955 O O . ILE B 1 67 ? -5.824 -6.785 0.965 1 98 67 ILE B O 1
ATOM 1959 N N . GLN B 1 68 ? -3.904 -6.066 0.133 1 97.62 68 GLN B N 1
ATOM 1960 C CA . GLN B 1 68 ? -4.523 -5.555 -1.083 1 97.62 68 GLN B CA 1
ATOM 1961 C C . GLN B 1 68 ? -3.922 -6.203 -2.326 1 97.62 68 GLN B C 1
ATOM 1963 O O . GLN B 1 68 ? -2.879 -5.766 -2.816 1 97.62 68 GLN B O 1
ATOM 1968 N N . LEU B 1 69 ? -4.492 -7.227 -2.793 1 98.19 69 LEU B N 1
ATOM 1969 C CA . LEU B 1 69 ? -4.25 -7.953 -4.031 1 98.19 69 LEU B CA 1
ATOM 1970 C C . LEU B 1 69 ? -5.504 -7.988 -4.898 1 98.19 69 LEU B C 1
ATOM 1972 O O . LEU B 1 69 ? -6.309 -8.914 -4.797 1 98.19 69 LEU B O 1
ATOM 1976 N N . PRO B 1 70 ? -5.641 -6.926 -5.75 1 97.56 70 PRO B N 1
ATOM 1977 C CA . PRO B 1 70 ? -6.879 -6.824 -6.523 1 97.56 70 PRO B CA 1
ATOM 1978 C C . PRO B 1 70 ? -7.195 -8.102 -7.301 1 97.56 70 PRO B C 1
ATOM 1980 O O . PRO B 1 70 ? -6.285 -8.758 -7.809 1 97.56 70 PRO B O 1
ATOM 1983 N N . LYS B 1 71 ? -8.469 -8.367 -7.398 1 97.31 71 LYS B N 1
ATOM 1984 C CA . LYS B 1 71 ? -8.938 -9.602 -8.031 1 97.31 71 LYS B CA 1
ATOM 1985 C C . LYS B 1 71 ? -8.508 -9.664 -9.492 1 97.31 71 LYS B C 1
ATOM 1987 O O . LYS B 1 71 ? -8.5 -10.742 -10.094 1 97.31 71 LYS B O 1
ATOM 1992 N N . GLU B 1 72 ? -8.109 -8.477 -10.086 1 96.44 72 GLU B N 1
ATOM 1993 C CA . GLU B 1 72 ? -7.715 -8.406 -11.484 1 96.44 72 GLU B CA 1
ATOM 1994 C C . GLU B 1 72 ? -6.254 -8.812 -11.672 1 96.44 72 GLU B C 1
ATOM 1996 O O . GLU B 1 72 ? -5.816 -9.086 -12.789 1 96.44 72 GLU B O 1
ATOM 2001 N N . THR B 1 73 ? -5.512 -8.805 -10.578 1 97.88 73 THR B N 1
ATOM 2002 C CA . THR B 1 73 ? -4.082 -9.078 -10.672 1 97.88 73 THR B CA 1
ATOM 2003 C C . THR B 1 73 ? -3.84 -10.5 -11.18 1 97.88 73 THR B C 1
ATOM 2005 O O . THR B 1 73 ? -4.516 -11.438 -10.766 1 97.88 73 THR B O 1
ATOM 2008 N N . GLN B 1 74 ? -2.855 -10.672 -12.109 1 97.94 74 GLN B N 1
ATOM 2009 C CA . GLN B 1 74 ? -2.477 -11.992 -12.602 1 97.94 74 GLN B CA 1
ATOM 2010 C C . GLN B 1 74 ? -1.483 -12.664 -11.664 1 97.94 74 GLN B C 1
ATOM 2012 O O . GLN B 1 74 ? -0.382 -12.156 -11.445 1 97.94 74 GLN B O 1
ATOM 2017 N N . VAL B 1 75 ? -1.906 -13.812 -11.109 1 98.38 75 VAL B N 1
ATOM 2018 C CA . VAL B 1 75 ? -1.076 -14.531 -10.148 1 98.38 75 VAL B CA 1
ATOM 2019 C C . VAL B 1 75 ? -1.014 -16.016 -10.516 1 98.38 75 VAL B C 1
ATOM 2021 O O . VAL B 1 75 ? -2.043 -16.688 -10.578 1 98.38 75 VAL B O 1
ATOM 2024 N N . GLY B 1 76 ? 0.243 -16.5 -10.75 1 97.94 76 GLY B N 1
ATOM 2025 C CA . GLY B 1 76 ? 0.447 -17.906 -11.062 1 97.94 76 GLY B CA 1
ATOM 2026 C C . GLY B 1 76 ? 0.166 -18.812 -9.891 1 97.94 76 GLY B C 1
ATOM 2027 O O . GLY B 1 76 ? -0.171 -18.359 -8.797 1 97.94 76 GLY B O 1
ATOM 2028 N N . PRO B 1 77 ? 0.28 -20.094 -10.117 1 97.81 77 PRO B N 1
ATOM 2029 C CA . PRO B 1 77 ? -0.002 -21.062 -9.055 1 97.81 77 PRO B CA 1
ATOM 2030 C C . PRO B 1 77 ? 1.031 -21.016 -7.93 1 97.81 77 PRO B C 1
ATOM 2032 O O . PRO B 1 77 ? 2.213 -20.766 -8.18 1 97.81 77 PRO B O 1
ATOM 2035 N N . GLY B 1 78 ? 0.563 -21.281 -6.77 1 97.75 78 GLY B N 1
ATOM 2036 C CA . GLY B 1 78 ? 1.472 -21.547 -5.664 1 97.75 78 GLY B CA 1
ATOM 2037 C C . GLY B 1 78 ? 1.989 -20.266 -5.016 1 97.75 78 GLY B C 1
ATOM 2038 O O . GLY B 1 78 ? 3.127 -20.219 -4.543 1 97.75 78 GLY B O 1
ATOM 2039 N N . LEU B 1 79 ? 1.202 -19.234 -5.012 1 98.31 79 LEU B N 1
ATOM 2040 C CA . LEU B 1 79 ? 1.602 -18.047 -4.254 1 98.31 79 LEU B CA 1
ATOM 2041 C C . LEU B 1 79 ? 1.538 -18.312 -2.754 1 98.31 79 LEU B C 1
ATOM 2043 O O . LEU B 1 79 ? 0.512 -18.781 -2.242 1 98.31 79 LEU B O 1
ATOM 2047 N N . TYR B 1 80 ? 2.637 -18.047 -2.152 1 98.06 80 TYR B N 1
ATOM 2048 C CA . TYR B 1 80 ? 2.732 -18.234 -0.71 1 98.06 80 TYR B CA 1
ATOM 2049 C C . TYR B 1 80 ? 2.75 -16.906 0.019 1 98.06 80 TYR B C 1
ATOM 2051 O O . TYR B 1 80 ? 3.648 -16.078 -0.189 1 98.06 80 TYR B O 1
ATOM 2059 N N . LEU B 1 81 ? 1.748 -16.625 0.799 1 97.25 81 LEU B N 1
ATOM 2060 C CA . LEU B 1 81 ? 1.674 -15.469 1.686 1 97.25 81 LEU B CA 1
ATOM 2061 C C . LEU B 1 81 ? 1.949 -15.867 3.129 1 97.25 81 LEU B C 1
ATOM 2063 O O . LEU B 1 81 ? 1.029 -16.25 3.859 1 97.25 81 LEU B O 1
ATOM 2067 N N . GLY B 1 82 ? 3.26 -15.727 3.439 1 86.06 82 GLY B N 1
ATOM 2068 C CA . GLY B 1 82 ? 3.613 -16.016 4.82 1 86.06 82 GLY B CA 1
ATOM 2069 C C . GLY B 1 82 ? 3.064 -14.984 5.797 1 86.06 82 GLY B C 1
ATOM 2070 O O . GLY B 1 82 ? 3.076 -13.781 5.52 1 86.06 82 GLY B O 1
ATOM 2071 N N . HIS B 1 83 ? 2.361 -15.281 7.023 1 90.38 83 HIS B N 1
ATOM 2072 C CA . HIS B 1 83 ? 1.796 -14.43 8.062 1 90.38 83 HIS B CA 1
ATOM 2073 C C . HIS B 1 83 ? 0.653 -13.578 7.508 1 90.38 83 HIS B C 1
ATOM 2075 O O . HIS B 1 83 ? -0.185 -13.094 8.273 1 90.38 83 HIS B O 1
ATOM 2081 N N . ALA B 1 84 ? 0.591 -13.438 6.172 1 91.5 84 ALA B N 1
ATOM 2082 C CA . ALA B 1 84 ? -0.519 -12.867 5.418 1 91.5 84 ALA B CA 1
ATOM 2083 C C . ALA B 1 84 ? -0.931 -11.516 5.996 1 91.5 84 ALA B C 1
ATOM 2085 O O . ALA B 1 84 ? -2.082 -11.328 6.398 1 91.5 84 ALA B O 1
ATOM 2086 N N . THR B 1 85 ? -0.067 -10.539 6.078 1 96 85 THR B N 1
ATOM 2087 C CA . THR B 1 85 ? -0.398 -9.203 6.551 1 96 85 THR B CA 1
ATOM 2088 C C . THR B 1 85 ? 0.415 -8.148 5.809 1 96 85 THR B C 1
ATOM 2090 O O . THR B 1 85 ? 1.599 -8.344 5.531 1 96 85 THR B O 1
ATOM 2093 N N . GLY B 1 86 ? -0.293 -7.102 5.516 1 96.94 86 GLY B N 1
ATOM 2094 C CA . GLY B 1 86 ? 0.383 -5.895 5.066 1 96.94 86 GLY B CA 1
ATOM 2095 C C . GLY B 1 86 ? 0.991 -6.031 3.682 1 96.94 86 GLY B C 1
ATOM 2096 O O . GLY B 1 86 ? 2.09 -5.531 3.43 1 96.94 86 GLY B O 1
ATOM 2097 N N . VAL B 1 87 ? 0.36 -6.762 2.789 1 98.31 87 VAL B N 1
ATOM 2098 C CA . VAL B 1 87 ? 0.856 -6.926 1.427 1 98.31 87 VAL B CA 1
ATOM 2099 C C . VAL B 1 87 ? 0.005 -6.102 0.464 1 98.31 87 VAL B C 1
ATOM 2101 O O . VAL B 1 87 ? -1.222 -6.227 0.447 1 98.31 87 VAL B O 1
ATOM 2104 N N . ILE B 1 88 ? 0.642 -5.203 -0.288 1 98.31 88 ILE B N 1
ATOM 2105 C CA . ILE B 1 88 ? -0.061 -4.344 -1.232 1 98.31 88 ILE B CA 1
ATOM 2106 C C . ILE B 1 88 ? 0.505 -4.547 -2.635 1 98.31 88 ILE B C 1
ATOM 2108 O O . ILE B 1 88 ? 1.71 -4.395 -2.854 1 98.31 88 ILE B O 1
ATOM 2112 N N . VAL B 1 89 ? -0.353 -4.949 -3.605 1 98.25 89 VAL B N 1
ATOM 2113 C CA . VAL B 1 89 ? 0.053 -5.211 -4.984 1 98.25 89 VAL B CA 1
ATOM 2114 C C . VAL B 1 89 ? -0.855 -4.445 -5.941 1 98.25 89 VAL B C 1
ATOM 2116 O O . VAL B 1 89 ? -2.082 -4.5 -5.824 1 98.25 89 VAL B O 1
ATOM 2119 N N . ASN B 1 90 ? -0.185 -3.67 -6.84 1 97.44 90 ASN B N 1
ATOM 2120 C CA . ASN B 1 90 ? -0.924 -2.99 -7.898 1 97.44 90 ASN B CA 1
ATOM 2121 C C . ASN B 1 90 ? -1.663 -3.98 -8.789 1 97.44 90 ASN B C 1
ATOM 2123 O O . ASN B 1 90 ? -1.14 -5.051 -9.102 1 97.44 90 ASN B O 1
ATOM 2127 N N . SER B 1 91 ? -2.80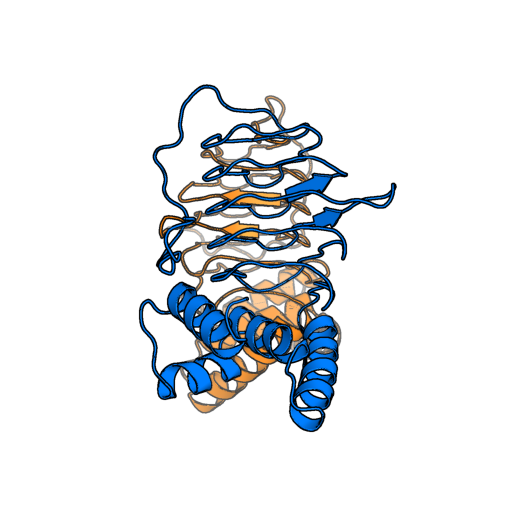1 -3.594 -9.344 1 97.19 91 SER B N 1
ATOM 2128 C CA . SER B 1 91 ? -3.654 -4.492 -10.117 1 97.19 91 SER B CA 1
ATOM 2129 C C . SER B 1 91 ? -2.99 -4.898 -11.43 1 97.19 91 SER B C 1
ATOM 2131 O O . SER B 1 91 ? -3.332 -5.93 -12.008 1 97.19 91 SER B O 1
ATOM 2133 N N . THR B 1 92 ? -2.027 -4.098 -11.898 1 97.81 92 THR B N 1
ATOM 2134 C CA . THR B 1 92 ? -1.417 -4.359 -13.195 1 97.81 92 THR B CA 1
ATOM 2135 C C . THR B 1 92 ? -0.207 -5.277 -13.047 1 97.81 92 THR B C 1
ATOM 2137 O O . THR B 1 92 ? 0.405 -5.668 -14.047 1 97.81 92 THR B O 1
ATOM 2140 N N . ALA B 1 93 ? 0.161 -5.559 -11.852 1 98.56 93 ALA B N 1
ATOM 2141 C CA . ALA B 1 93 ? 1.297 -6.449 -11.633 1 98.56 93 ALA B CA 1
ATOM 2142 C C . ALA B 1 93 ? 1.001 -7.855 -12.148 1 98.56 93 ALA B C 1
ATOM 2144 O O . ALA B 1 93 ? -0.161 -8.258 -12.234 1 98.56 93 ALA B O 1
ATOM 2145 N N . LYS B 1 94 ? 2.039 -8.578 -12.547 1 98.75 94 LYS B N 1
ATOM 2146 C CA . LYS B 1 94 ? 1.999 -9.992 -12.898 1 98.75 94 LYS B CA 1
ATOM 2147 C C . LYS B 1 94 ? 2.961 -10.805 -12.031 1 98.75 94 LYS B C 1
ATOM 2149 O O . LYS B 1 94 ? 4.156 -10.5 -11.969 1 98.75 94 LYS B O 1
ATOM 2154 N N . ILE B 1 95 ? 2.441 -11.781 -11.383 1 98.75 95 ILE B N 1
ATOM 2155 C CA . ILE B 1 95 ? 3.242 -12.602 -10.484 1 98.75 95 ILE B CA 1
ATOM 2156 C C . ILE B 1 95 ? 3.26 -14.047 -10.984 1 98.75 95 ILE B C 1
ATOM 2158 O O . ILE B 1 95 ? 2.207 -14.648 -11.195 1 98.75 95 ILE B O 1
ATOM 2162 N N . GLY B 1 96 ? 4.41 -14.578 -11.164 1 98.38 96 GLY B N 1
ATOM 2163 C CA . GLY B 1 96 ? 4.574 -15.922 -11.688 1 98.38 96 GLY B CA 1
ATOM 2164 C C . GLY B 1 96 ? 4.227 -17 -10.68 1 98.38 96 GLY B C 1
ATOM 2165 O O . GLY B 1 96 ? 3.535 -16.734 -9.695 1 98.38 96 GLY B O 1
ATOM 2166 N N . ALA B 1 97 ? 4.73 -18.219 -10.969 1 98.06 97 ALA B N 1
ATOM 2167 C CA . ALA B 1 97 ? 4.41 -19.391 -10.164 1 98.06 97 ALA B CA 1
ATOM 2168 C C . ALA B 1 97 ? 5.355 -19.516 -8.969 1 98.06 97 ALA B C 1
ATOM 2170 O O . ALA B 1 97 ? 6.535 -19.156 -9.07 1 98.06 97 ALA B O 1
ATOM 2171 N N . ASN B 1 98 ? 4.832 -19.984 -7.883 1 98 98 ASN B N 1
ATOM 2172 C CA . ASN B 1 98 ? 5.613 -20.406 -6.723 1 98 98 ASN B CA 1
ATOM 2173 C C . ASN B 1 98 ? 6.414 -19.25 -6.141 1 98 98 ASN B C 1
ATOM 2175 O O . ASN B 1 98 ? 7.582 -19.406 -5.781 1 98 98 ASN B O 1
ATOM 2179 N N . CYS B 1 99 ? 5.746 -18.141 -6.078 1 98.25 99 CYS B N 1
ATOM 2180 C CA . CYS B 1 99 ? 6.379 -16.969 -5.477 1 98.25 99 CYS B CA 1
ATOM 2181 C C . CYS B 1 99 ? 6.023 -16.859 -3.998 1 98.25 99 CYS B C 1
ATOM 2183 O O . CYS B 1 99 ? 4.984 -17.359 -3.566 1 98.25 99 CYS B O 1
ATOM 2185 N N . ASN B 1 100 ? 6.941 -16.25 -3.262 1 98.31 100 ASN B N 1
ATOM 2186 C CA . ASN B 1 100 ? 6.723 -15.852 -1.872 1 98.31 100 ASN B CA 1
ATOM 2187 C C . ASN B 1 100 ? 6.637 -14.336 -1.721 1 98.31 100 ASN B C 1
ATOM 2189 O O . ASN B 1 100 ? 7.531 -13.617 -2.16 1 98.31 100 ASN B O 1
ATOM 2193 N N . LEU B 1 101 ? 5.559 -13.891 -1.158 1 98.31 101 LEU B N 1
ATOM 2194 C CA . LEU B 1 101 ? 5.469 -12.5 -0.718 1 98.31 101 LEU B CA 1
ATOM 2195 C C . LEU B 1 101 ? 5.441 -12.414 0.804 1 98.31 101 LEU B C 1
ATOM 2197 O O . LEU B 1 101 ? 4.535 -12.953 1.443 1 98.31 101 LEU B O 1
ATOM 2201 N N . SER B 1 102 ? 6.379 -11.719 1.368 1 98.12 102 SER B N 1
ATOM 2202 C CA . SER B 1 102 ? 6.477 -11.562 2.816 1 98.12 102 SER B CA 1
ATOM 2203 C C . SER B 1 102 ? 5.711 -10.336 3.293 1 98.12 102 SER B C 1
ATOM 2205 O O . SER B 1 102 ? 5.25 -9.531 2.48 1 98.12 102 SER B O 1
ATOM 2207 N N . PRO B 1 103 ? 5.535 -10.242 4.625 1 98 103 PRO B N 1
ATOM 2208 C CA . PRO B 1 103 ? 4.773 -9.117 5.176 1 98 103 PRO B CA 1
ATOM 2209 C C . PRO B 1 103 ? 5.348 -7.762 4.77 1 98 103 PRO B C 1
ATOM 2211 O O . PRO B 1 103 ? 6.57 -7.602 4.691 1 98 103 PRO B O 1
ATOM 2214 N N . PHE B 1 104 ? 4.402 -6.801 4.469 1 98.06 104 PHE B N 1
ATOM 2215 C CA . PHE B 1 104 ? 4.668 -5.391 4.223 1 98.06 104 PHE B CA 1
ATOM 2216 C C . PHE B 1 104 ? 5.383 -5.199 2.891 1 98.06 104 PHE B C 1
ATOM 2218 O O . PHE B 1 104 ? 6.113 -4.227 2.705 1 98.06 104 PHE B O 1
ATOM 2225 N N . THR B 1 105 ? 5.215 -6.164 2.021 1 98.31 105 THR B N 1
ATOM 2226 C CA . THR B 1 105 ? 5.668 -6.016 0.642 1 98.31 105 THR B CA 1
ATOM 2227 C C . THR B 1 105 ? 4.742 -5.086 -0.134 1 98.31 105 THR B C 1
ATOM 2229 O O . THR B 1 105 ? 3.52 -5.164 -0.002 1 98.31 105 THR B O 1
ATOM 2232 N N . VAL B 1 106 ? 5.336 -4.176 -0.87 1 98.56 106 VAL B N 1
ATOM 2233 C CA . VAL B 1 106 ? 4.59 -3.297 -1.762 1 98.56 106 VAL B CA 1
ATOM 2234 C C . VAL B 1 106 ? 5.105 -3.449 -3.191 1 98.56 106 VAL B C 1
ATOM 2236 O O . VAL B 1 106 ? 6.301 -3.271 -3.447 1 98.56 106 VAL B O 1
ATOM 2239 N N . ILE B 1 107 ? 4.27 -3.889 -4.082 1 98.56 107 ILE B N 1
ATOM 2240 C CA . ILE B 1 107 ? 4.508 -3.85 -5.52 1 98.56 107 ILE B CA 1
ATOM 2241 C C . ILE B 1 107 ? 3.604 -2.801 -6.164 1 98.56 107 ILE B C 1
ATOM 2243 O O . ILE B 1 107 ? 2.402 -3.025 -6.332 1 98.56 107 ILE B O 1
ATOM 2247 N N . GLY B 1 108 ? 4.238 -1.671 -6.539 1 96.56 108 GLY B N 1
ATOM 2248 C CA . GLY B 1 108 ? 3.406 -0.542 -6.922 1 96.56 108 GLY B CA 1
ATOM 2249 C C . GLY B 1 108 ? 3.91 0.176 -8.164 1 96.56 108 GLY B C 1
ATOM 2250 O O . GLY B 1 108 ? 4.98 -0.147 -8.68 1 96.56 108 GLY B O 1
ATOM 2251 N N . SER B 1 109 ? 3.008 1.024 -8.672 1 93.56 109 SER B N 1
ATOM 2252 C CA . SER B 1 109 ? 3.332 1.894 -9.797 1 93.56 109 SER B CA 1
ATOM 2253 C C . SER B 1 109 ? 2.57 3.211 -9.719 1 93.56 109 SER B C 1
ATOM 2255 O O . SER B 1 109 ? 1.396 3.232 -9.344 1 93.56 109 SER B O 1
ATOM 2257 N N . ASN B 1 110 ? 3.281 4.305 -10.047 1 84.19 110 ASN B N 1
ATOM 2258 C CA . ASN B 1 110 ? 2.623 5.598 -10.188 1 84.19 110 ASN B CA 1
ATOM 2259 C C . ASN B 1 110 ? 2.197 5.855 -11.633 1 84.19 110 ASN B C 1
ATOM 2261 O O . ASN B 1 110 ? 1.34 6.703 -11.891 1 84.19 110 ASN B O 1
ATOM 2265 N N . GLN B 1 111 ? 2.857 5.242 -12.539 1 73.62 111 GLN B N 1
ATOM 2266 C CA . GLN B 1 111 ? 2.754 5.551 -13.961 1 73.62 111 GLN B CA 1
ATOM 2267 C C . GLN B 1 111 ? 1.938 4.488 -14.695 1 73.62 111 GLN B C 1
ATOM 2269 O O . GLN B 1 111 ? 2.125 4.273 -15.891 1 73.62 111 GLN B O 1
ATOM 2274 N N . GLY B 1 112 ? 1.158 3.746 -13.992 1 83.38 112 GLY B N 1
ATOM 2275 C CA . GLY B 1 112 ? 0.264 2.838 -14.695 1 83.38 112 GLY B CA 1
ATOM 2276 C C . GLY B 1 112 ? 0.62 1.377 -14.492 1 83.38 112 GLY B C 1
ATOM 2277 O O . GLY B 1 112 ? 0.104 0.726 -13.586 1 83.38 112 GLY B O 1
ATOM 2278 N N . GLN B 1 113 ? 1.749 0.885 -15.219 1 94.62 113 GLN B N 1
ATOM 2279 C CA . GLN B 1 113 ? 2.037 -0.545 -15.203 1 94.62 113 GLN B CA 1
ATOM 2280 C C . GLN B 1 113 ? 2.99 -0.899 -14.062 1 94.62 113 GLN B C 1
ATOM 2282 O O . GLN B 1 113 ? 4.027 -0.258 -13.898 1 94.62 113 GLN B O 1
ATOM 2287 N N . ALA B 1 114 ? 2.709 -1.922 -13.266 1 97.88 114 ALA B N 1
ATOM 2288 C CA . ALA B 1 114 ? 3.559 -2.406 -12.18 1 97.88 114 ALA B CA 1
ATOM 2289 C C . ALA B 1 114 ? 4.445 -3.559 -12.648 1 97.88 114 ALA B C 1
ATOM 2291 O O . ALA B 1 114 ? 4.496 -3.865 -13.844 1 97.88 114 ALA B O 1
ATOM 2292 N N . ALA B 1 115 ? 5.184 -4.152 -11.812 1 98.69 115 ALA B N 1
ATOM 2293 C CA . ALA B 1 115 ? 6.262 -5.09 -12.109 1 98.69 115 ALA B CA 1
ATOM 2294 C C . ALA B 1 115 ? 5.711 -6.418 -12.609 1 98.69 115 ALA B C 1
ATOM 2296 O O . ALA B 1 115 ? 4.578 -6.789 -12.297 1 98.69 115 ALA B O 1
ATOM 2297 N N . THR B 1 116 ? 6.492 -7.062 -13.406 1 98.88 116 THR B N 1
ATOM 2298 C CA . THR B 1 116 ? 6.332 -8.469 -13.75 1 98.88 116 THR B CA 1
ATOM 2299 C C . THR B 1 116 ? 7.316 -9.328 -12.969 1 98.88 116 THR B C 1
ATOM 2301 O O . THR B 1 116 ? 8.531 -9.195 -13.133 1 98.88 116 THR B O 1
ATOM 2304 N N . VAL B 1 117 ? 6.84 -10.188 -12.148 1 98.88 117 VAL B N 1
ATOM 2305 C CA . VAL B 1 117 ? 7.652 -11.062 -11.312 1 98.88 117 VAL B CA 1
ATOM 2306 C C . VAL B 1 117 ? 7.66 -12.477 -11.891 1 98.88 117 VAL B C 1
ATOM 2308 O O . VAL B 1 117 ? 6.602 -13.062 -12.117 1 98.88 117 VAL B O 1
ATOM 2311 N N . GLY B 1 118 ? 8.805 -13 -12.133 1 98.31 118 GLY B N 1
ATOM 2312 C CA . GLY B 1 118 ? 8.938 -14.328 -12.703 1 98.31 118 GLY B CA 1
ATOM 2313 C C . GLY B 1 118 ? 8.57 -15.438 -11.734 1 98.31 118 GLY B C 1
ATOM 2314 O O . GLY B 1 118 ? 7.93 -15.18 -10.711 1 98.31 118 GLY B O 1
ATOM 2315 N N . ASP B 1 119 ? 8.961 -16.688 -12.117 1 97.44 119 ASP B N 1
ATOM 2316 C CA . ASP B 1 119 ? 8.633 -17.875 -11.32 1 97.44 119 ASP B CA 1
ATOM 2317 C C . ASP B 1 119 ? 9.648 -18.078 -10.195 1 97.44 119 ASP B C 1
ATOM 2319 O O . ASP B 1 119 ? 10.828 -17.75 -10.359 1 97.44 119 ASP B O 1
ATOM 2323 N N . CYS B 1 120 ? 9.156 -18.562 -9.062 1 96.94 120 CYS B N 1
ATOM 2324 C CA . CYS B 1 120 ? 10.008 -19 -7.961 1 96.94 120 CYS B CA 1
ATOM 2325 C C . CYS B 1 120 ? 10.828 -17.844 -7.41 1 96.94 120 CYS B C 1
ATOM 2327 O O . CYS B 1 120 ? 12.023 -17.984 -7.148 1 96.94 120 CYS B O 1
ATOM 2329 N N . VAL B 1 121 ? 10.211 -16.75 -7.328 1 97.31 121 VAL B N 1
ATOM 2330 C CA . VAL B 1 121 ? 10.852 -15.578 -6.754 1 97.31 121 VAL B CA 1
ATOM 2331 C C . VAL B 1 121 ? 10.484 -15.461 -5.273 1 97.31 121 VAL B C 1
ATOM 2333 O O . VAL B 1 121 ? 9.32 -15.625 -4.898 1 97.31 121 VAL B O 1
ATOM 2336 N N . TYR B 1 122 ? 11.445 -15.234 -4.469 1 97.62 122 TYR B N 1
ATOM 2337 C CA . TYR B 1 122 ? 11.25 -14.945 -3.053 1 97.62 122 TYR B CA 1
ATOM 2338 C C . TYR B 1 122 ? 11.391 -13.453 -2.777 1 97.62 122 TYR B C 1
ATOM 2340 O O . TYR B 1 122 ? 12.414 -12.852 -3.096 1 97.62 122 TYR B O 1
ATOM 2348 N N . ILE B 1 123 ? 10.359 -12.875 -2.217 1 98 123 ILE B N 1
ATOM 2349 C CA . ILE B 1 123 ? 10.383 -11.469 -1.843 1 98 123 ILE B CA 1
ATOM 2350 C C . ILE B 1 123 ? 10.305 -11.336 -0.323 1 98 123 ILE B C 1
ATOM 2352 O O . ILE B 1 123 ? 9.305 -11.703 0.291 1 98 123 ILE B O 1
ATOM 2356 N N . GLY B 1 124 ? 11.328 -10.773 0.285 1 97.56 124 GLY B N 1
ATOM 2357 C CA . GLY B 1 124 ? 11.43 -10.625 1.729 1 97.56 124 GLY B CA 1
ATOM 2358 C C . GLY B 1 124 ? 10.531 -9.531 2.279 1 97.56 124 GLY B C 1
ATOM 2359 O O . GLY B 1 124 ? 9.781 -8.906 1.529 1 97.56 124 GLY B O 1
ATOM 2360 N N . PRO B 1 125 ? 10.562 -9.422 3.637 1 98.12 125 PRO B N 1
ATOM 2361 C CA . PRO B 1 125 ? 9.68 -8.422 4.254 1 98.12 125 PRO B CA 1
ATOM 2362 C C . PRO B 1 125 ? 10.141 -6.988 4 1 98.12 125 PRO B C 1
ATOM 2364 O O . PRO B 1 125 ? 11.336 -6.742 3.828 1 98.12 125 PRO B O 1
ATOM 2367 N N . HIS B 1 126 ? 9.18 -6.066 3.975 1 98.25 126 HIS B N 1
ATOM 2368 C CA . HIS B 1 126 ? 9.422 -4.633 3.887 1 98.25 126 HIS B CA 1
ATOM 2369 C C . HIS B 1 126 ? 10.062 -4.262 2.557 1 98.25 126 HIS B C 1
ATOM 2371 O O . HIS B 1 126 ? 10.867 -3.33 2.49 1 98.25 126 HIS B O 1
ATOM 2377 N N . VAL B 1 127 ? 9.766 -5.035 1.529 1 98.62 127 VAL B N 1
ATOM 2378 C CA . VAL B 1 127 ? 10.32 -4.781 0.204 1 98.62 127 VAL B CA 1
ATOM 2379 C C . VAL B 1 127 ? 9.375 -3.877 -0.585 1 98.62 127 VAL B C 1
ATOM 2381 O O . VAL B 1 127 ? 8.156 -4.008 -0.491 1 98.62 127 VAL B O 1
ATOM 2384 N N . SER B 1 128 ? 9.914 -2.959 -1.355 1 98.69 128 SER B N 1
ATOM 2385 C CA . SER B 1 128 ? 9.188 -2.182 -2.352 1 98.69 128 SER B CA 1
ATOM 2386 C C . SER B 1 128 ? 9.703 -2.461 -3.758 1 98.69 128 SER B C 1
ATOM 2388 O O . SER B 1 128 ? 10.898 -2.295 -4.031 1 98.69 128 SER B O 1
ATOM 2390 N N . ILE B 1 129 ? 8.891 -2.941 -4.59 1 98.75 129 ILE B N 1
ATOM 2391 C CA . ILE B 1 129 ? 9.164 -3.062 -6.02 1 98.75 129 ILE B CA 1
ATOM 2392 C C . ILE B 1 129 ? 8.367 -2.01 -6.785 1 98.75 129 ILE B C 1
ATOM 2394 O O . ILE B 1 129 ? 7.133 -1.965 -6.695 1 98.75 129 ILE B O 1
ATOM 2398 N N . VAL B 1 130 ? 9.141 -1.216 -7.57 1 96.69 130 VAL B N 1
ATOM 2399 C CA . VAL B 1 130 ? 8.516 0.026 -8.023 1 96.69 130 VAL B CA 1
ATOM 2400 C C . VAL B 1 130 ? 8.523 0.083 -9.547 1 96.69 130 VAL B C 1
ATOM 2402 O O . VAL B 1 130 ? 9.562 -0.149 -10.18 1 96.69 130 VAL B O 1
ATOM 2405 N N . GLU B 1 131 ? 7.332 0.434 -10.109 1 95.88 131 GLU B N 1
ATOM 2406 C CA . GLU B 1 131 ? 7.152 0.74 -11.531 1 95.88 131 GLU B CA 1
ATOM 2407 C C . GLU B 1 131 ? 7.293 -0.514 -12.391 1 95.88 131 GLU B C 1
ATOM 2409 O O . GLU B 1 131 ? 7.168 -1.633 -11.883 1 95.88 131 GLU B O 1
ATOM 2414 N N . ASP B 1 132 ? 7.379 -0.292 -13.734 1 97.5 132 ASP B N 1
ATOM 2415 C CA . ASP B 1 132 ? 7.297 -1.35 -14.734 1 97.5 132 ASP B CA 1
ATOM 2416 C C . ASP B 1 132 ? 8.656 -2.006 -14.961 1 97.5 132 ASP B C 1
ATOM 2418 O O . ASP B 1 132 ? 9.32 -1.745 -15.961 1 97.5 132 ASP B O 1
ATOM 2422 N N . ILE B 1 133 ? 9.008 -2.887 -14.023 1 98.19 133 ILE B N 1
ATOM 2423 C CA . ILE B 1 133 ? 10.266 -3.607 -14.164 1 98.19 133 ILE B CA 1
ATOM 2424 C C . ILE B 1 133 ? 10.008 -5.113 -14.156 1 98.19 133 ILE B C 1
ATOM 2426 O O . ILE B 1 133 ? 8.898 -5.555 -13.859 1 98.19 133 ILE B O 1
ATOM 2430 N N . THR B 1 134 ? 11.086 -5.871 -14.484 1 98.75 134 THR B N 1
ATOM 2431 C CA . THR B 1 134 ? 10.992 -7.328 -14.516 1 98.75 134 THR B CA 1
ATOM 2432 C C . THR B 1 134 ? 11.898 -7.949 -13.461 1 98.75 134 THR B C 1
ATOM 2434 O O . THR B 1 134 ? 13.07 -7.582 -13.344 1 98.75 134 THR B O 1
ATOM 2437 N N . ILE B 1 135 ? 11.375 -8.797 -12.648 1 98.62 135 ILE B N 1
ATOM 2438 C CA . ILE B 1 135 ? 12.148 -9.633 -11.734 1 98.62 135 ILE B CA 1
ATOM 2439 C C . ILE B 1 135 ? 12.312 -11.031 -12.328 1 98.62 135 ILE B C 1
ATOM 2441 O O . ILE B 1 135 ? 11.328 -11.734 -12.562 1 98.62 135 ILE B O 1
ATOM 2445 N N . GLY B 1 136 ? 13.492 -11.43 -12.508 1 97.44 136 GLY B N 1
ATOM 2446 C CA . GLY B 1 136 ? 13.773 -12.695 -13.164 1 97.44 136 GLY B CA 1
ATOM 2447 C C . GLY B 1 136 ? 13.461 -13.898 -12.289 1 97.44 136 GLY B C 1
ATOM 2448 O O . GLY B 1 136 ? 13.516 -13.805 -11.062 1 97.44 136 GLY B O 1
ATOM 2449 N N . ASP B 1 137 ? 13.297 -15.055 -12.992 1 96.44 137 ASP B N 1
ATOM 2450 C CA . ASP B 1 137 ? 12.961 -16.297 -12.312 1 96.44 137 ASP B CA 1
ATOM 2451 C C . ASP B 1 137 ? 14.023 -16.656 -11.266 1 96.44 137 ASP B C 1
ATOM 2453 O O . ASP B 1 137 ? 15.211 -16.422 -11.484 1 96.44 137 ASP B O 1
ATOM 2457 N N . GLY B 1 138 ? 13.484 -17.141 -10.18 1 94.94 138 GLY B N 1
ATOM 2458 C CA . GLY B 1 138 ? 14.383 -17.719 -9.203 1 94.94 138 GLY B CA 1
ATOM 2459 C C . GLY B 1 138 ? 15.109 -16.688 -8.367 1 94.94 138 GLY B C 1
ATOM 2460 O O . GLY B 1 138 ? 16 -17.031 -7.582 1 94.94 138 GLY B O 1
ATOM 2461 N N . SER B 1 139 ? 14.789 -15.508 -8.469 1 96.19 139 SER B N 1
ATOM 2462 C CA . SER B 1 139 ? 15.508 -14.445 -7.773 1 96.19 139 SER B CA 1
ATOM 2463 C C . SER B 1 139 ? 15.055 -14.328 -6.32 1 96.19 139 SER B C 1
ATOM 2465 O O . SER B 1 139 ? 13.953 -14.773 -5.973 1 96.19 139 SER B O 1
ATOM 2467 N N . ILE B 1 140 ? 15.938 -13.797 -5.555 1 96.94 140 ILE B N 1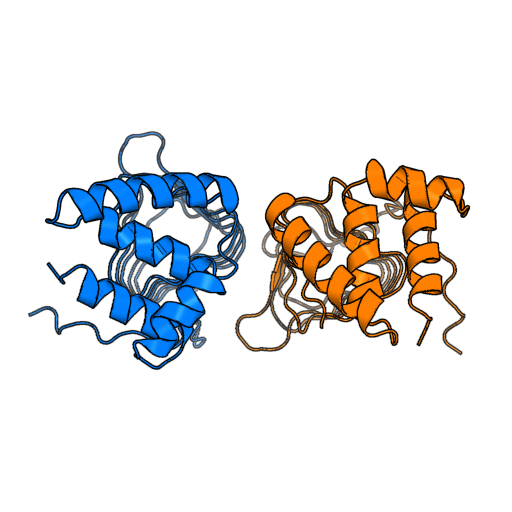
ATOM 2468 C CA . ILE B 1 140 ? 15.688 -13.516 -4.145 1 96.94 140 ILE B CA 1
ATOM 2469 C C . ILE B 1 140 ? 15.805 -12.008 -3.893 1 96.94 140 ILE B C 1
ATOM 2471 O O . ILE B 1 140 ? 16.859 -11.414 -4.125 1 96.94 140 ILE B O 1
ATOM 2475 N N . ILE B 1 141 ? 14.742 -11.43 -3.473 1 97.5 141 ILE B N 1
ATOM 2476 C CA . ILE B 1 141 ? 14.766 -10.023 -3.064 1 97.5 141 ILE B CA 1
ATOM 2477 C C . ILE B 1 141 ? 14.891 -9.93 -1.546 1 97.5 141 ILE B C 1
ATOM 2479 O O . ILE B 1 141 ? 13.953 -10.266 -0.82 1 97.5 141 ILE B O 1
ATOM 2483 N N . GLY B 1 142 ? 15.984 -9.445 -1.072 1 96.75 142 GLY B N 1
ATOM 2484 C CA . GLY B 1 142 ? 16.266 -9.383 0.355 1 96.75 142 GLY B CA 1
ATOM 2485 C C . GLY B 1 142 ? 15.367 -8.398 1.091 1 96.75 142 GLY B C 1
ATOM 2486 O O . GLY B 1 142 ? 14.867 -7.441 0.497 1 96.75 142 GLY B O 1
ATOM 2487 N N . ALA B 1 143 ? 15.297 -8.672 2.395 1 97.62 143 ALA B N 1
ATOM 2488 C CA . ALA B 1 143 ? 14.445 -7.852 3.244 1 97.62 143 ALA B CA 1
ATOM 2489 C C . ALA B 1 143 ? 14.844 -6.379 3.176 1 97.62 143 ALA B C 1
ATOM 2491 O O . ALA B 1 143 ? 16.031 -6.055 3.176 1 97.62 143 ALA B O 1
ATOM 2492 N N . GLY B 1 144 ? 13.734 -5.527 3.086 1 98.12 144 GLY B N 1
ATOM 2493 C CA . GLY B 1 144 ? 13.953 -4.09 3.146 1 98.12 144 GLY B CA 1
ATOM 2494 C C . GLY B 1 144 ? 14.43 -3.506 1.829 1 98.12 144 GLY B C 1
ATOM 2495 O O . GLY B 1 144 ? 14.625 -2.293 1.718 1 98.12 144 GLY B O 1
ATOM 2496 N N . SER B 1 145 ? 14.57 -4.316 0.822 1 98.38 145 SER B N 1
ATOM 2497 C CA . SER B 1 145 ? 15.102 -3.834 -0.448 1 98.38 145 SER B CA 1
ATOM 2498 C C . SER B 1 145 ? 14.102 -2.928 -1.16 1 98.38 145 SER B C 1
ATOM 2500 O O . SER B 1 145 ? 12.891 -3.121 -1.05 1 98.38 145 SER B O 1
ATOM 2502 N N . VAL B 1 146 ? 14.625 -1.927 -1.862 1 98.69 146 VAL B N 1
ATOM 2503 C CA . VAL B 1 146 ? 13.867 -1.113 -2.811 1 98.69 146 VAL B CA 1
ATOM 2504 C C . VAL B 1 146 ? 14.367 -1.38 -4.23 1 98.69 146 VAL B C 1
ATOM 2506 O O . VAL B 1 146 ? 15.5 -1.041 -4.57 1 98.69 146 VAL B O 1
ATOM 2509 N N . VAL B 1 147 ? 13.539 -1.955 -5.039 1 98.62 147 VAL B N 1
ATOM 2510 C CA . VAL B 1 147 ? 13.938 -2.41 -6.367 1 98.62 147 VAL B CA 1
ATOM 2511 C C . VAL B 1 147 ? 13.297 -1.523 -7.43 1 98.62 147 VAL B C 1
ATOM 2513 O O . VAL B 1 147 ? 12.07 -1.49 -7.562 1 98.62 147 VAL B O 1
ATOM 2516 N N . ILE B 1 148 ? 14.141 -0.869 -8.227 1 97.12 148 ILE B N 1
ATOM 2517 C CA . ILE B 1 148 ? 13.625 0.106 -9.188 1 97.12 148 ILE B CA 1
ATOM 2518 C C . ILE B 1 148 ? 14.188 -0.191 -10.57 1 97.12 148 ILE B C 1
ATOM 2520 O O . ILE B 1 148 ? 14.016 0.602 -11.5 1 97.12 148 ILE B O 1
ATOM 2524 N N . ARG B 1 149 ? 14.93 -1.281 -10.688 1 97.31 149 ARG B N 1
ATOM 2525 C CA . ARG B 1 149 ? 15.477 -1.724 -11.969 1 97.31 149 ARG B CA 1
ATOM 2526 C C . ARG B 1 149 ? 15.25 -3.219 -12.172 1 97.31 149 ARG B C 1
ATOM 2528 O O . ARG B 1 149 ? 15 -3.951 -11.211 1 97.31 149 ARG B O 1
ATOM 2535 N N . ASP B 1 150 ? 15.43 -3.602 -13.398 1 98.44 150 ASP B N 1
ATOM 2536 C CA . ASP B 1 150 ? 15.258 -5.012 -13.727 1 98.44 150 ASP B CA 1
ATOM 2537 C C . ASP B 1 150 ? 16.234 -5.883 -12.945 1 98.44 150 ASP B C 1
ATOM 2539 O O . ASP B 1 150 ? 17.375 -5.477 -12.703 1 98.44 150 ASP B O 1
ATOM 2543 N N . VAL B 1 151 ? 15.852 -7.059 -12.609 1 97.94 151 VAL B N 1
ATOM 2544 C CA . VAL B 1 151 ? 16.641 -8.047 -11.883 1 97.94 151 VAL B CA 1
ATOM 2545 C C . VAL B 1 151 ? 16.828 -9.297 -12.742 1 97.94 151 VAL B C 1
ATOM 2547 O O . VAL B 1 151 ? 15.859 -9.945 -13.117 1 97.94 151 VAL B O 1
ATOM 2550 N N . PRO B 1 152 ? 18.031 -9.664 -13.062 1 96.56 152 PRO B N 1
ATOM 2551 C CA . PRO B 1 152 ? 18.266 -10.898 -13.812 1 96.56 152 PRO B CA 1
ATOM 2552 C C . PRO B 1 152 ? 17.812 -12.141 -13.055 1 96.56 152 PRO B C 1
ATOM 2554 O O . PRO B 1 152 ? 17.703 -12.117 -11.828 1 96.56 152 PRO B O 1
ATOM 2557 N N . PRO B 1 153 ? 17.547 -13.211 -13.844 1 95.5 153 PRO B N 1
ATOM 2558 C CA . PRO B 1 153 ? 17.156 -14.445 -13.164 1 95.5 153 PRO B CA 1
ATOM 2559 C C . PRO B 1 153 ? 18.234 -14.961 -12.211 1 95.5 153 PRO B C 1
ATOM 2561 O O . PRO B 1 153 ? 19.422 -14.695 -12.406 1 95.5 153 PRO B O 1
ATOM 2564 N N . ASN B 1 154 ? 17.719 -15.578 -11.219 1 94.31 154 ASN B N 1
ATOM 2565 C CA . ASN B 1 154 ? 18.578 -16.25 -10.258 1 94.31 154 ASN B CA 1
ATOM 2566 C C . ASN B 1 154 ? 19.578 -15.297 -9.609 1 94.31 154 ASN B C 1
ATOM 2568 O O . ASN B 1 154 ? 20.75 -15.609 -9.477 1 94.31 154 ASN B O 1
ATOM 2572 N N . SER B 1 155 ? 19.062 -14.156 -9.234 1 94.38 155 SER B N 1
ATOM 2573 C CA . SER B 1 155 ? 19.875 -13.133 -8.586 1 94.38 155 SER B CA 1
ATOM 2574 C C . SER B 1 155 ? 19.375 -12.859 -7.168 1 94.38 155 SER B C 1
ATOM 2576 O O . SER B 1 155 ? 18.25 -13.203 -6.816 1 94.38 155 SER B O 1
ATOM 2578 N N . VAL B 1 156 ? 20.312 -12.352 -6.457 1 96.38 156 VAL B N 1
ATOM 2579 C CA . VAL B 1 156 ? 19.969 -11.859 -5.121 1 96.38 156 VAL B CA 1
ATOM 2580 C C . VAL B 1 156 ? 20.094 -10.344 -5.082 1 96.38 156 VAL B C 1
ATOM 2582 O O . VAL B 1 156 ? 21.141 -9.789 -5.43 1 96.38 156 VAL B O 1
ATOM 2585 N N . VAL B 1 157 ? 19.047 -9.695 -4.699 1 96.88 157 VAL B N 1
ATOM 2586 C CA . VAL B 1 157 ? 19.031 -8.234 -4.602 1 96.88 157 VAL B CA 1
ATOM 2587 C C . VAL B 1 157 ? 18.969 -7.816 -3.137 1 96.88 157 VAL B C 1
ATOM 2589 O O . VAL B 1 157 ? 18.188 -8.375 -2.361 1 96.88 157 VAL B O 1
ATOM 2592 N N . VAL B 1 158 ? 19.734 -6.852 -2.736 1 96.38 158 VAL B N 1
ATOM 2593 C CA . VAL B 1 158 ? 19.703 -6.312 -1.381 1 96.38 158 VAL B CA 1
ATOM 2594 C C . VAL B 1 158 ? 19.922 -4.805 -1.416 1 96.38 158 VAL B C 1
ATOM 2596 O O . VAL B 1 158 ? 20.531 -4.281 -2.352 1 96.38 158 VAL B O 1
ATOM 2599 N N . GLY B 1 159 ? 19.188 -4.129 -0.405 1 96.5 159 GLY B N 1
ATOM 2600 C CA . GLY B 1 159 ? 19.547 -2.74 -0.185 1 96.5 159 GLY B CA 1
ATOM 2601 C C . GLY B 1 159 ? 18.516 -1.763 -0.71 1 96.5 159 GLY B C 1
ATOM 2602 O O . GLY B 1 159 ? 17.484 -2.172 -1.258 1 96.5 159 GLY B O 1
ATOM 2603 N N . ASN B 1 160 ? 18.891 -0.361 -0.584 1 97.31 160 ASN B N 1
ATOM 2604 C CA . ASN B 1 160 ? 18.078 0.793 -0.939 1 97.31 160 ASN B CA 1
ATOM 2605 C C . ASN B 1 160 ? 18.938 1.969 -1.4 1 97.31 160 ASN B C 1
ATOM 2607 O O . ASN B 1 160 ? 19.516 2.68 -0.578 1 97.31 160 ASN B O 1
ATOM 2611 N N . PRO B 1 161 ? 19.062 2.068 -2.678 1 95.19 161 PRO B N 1
ATOM 2612 C CA . PRO B 1 161 ? 18.422 1.288 -3.744 1 95.19 161 PRO B CA 1
ATOM 2613 C C . PRO B 1 161 ? 18.969 -0.138 -3.832 1 95.19 161 PRO B C 1
ATOM 2615 O O . PRO B 1 161 ? 20.109 -0.391 -3.455 1 95.19 161 PRO B O 1
ATOM 2618 N N . GLY B 1 162 ? 18.078 -0.967 -4.254 1 96.19 162 GLY B N 1
ATOM 2619 C CA . GLY B 1 162 ? 18.453 -2.365 -4.391 1 96.19 162 GLY B CA 1
ATOM 2620 C C . GLY B 1 162 ? 19.562 -2.584 -5.402 1 96.19 162 GLY B C 1
ATOM 2621 O O . GLY B 1 162 ? 19.594 -1.939 -6.453 1 96.19 162 GLY B O 1
ATOM 2622 N N . ARG B 1 163 ? 20.438 -3.547 -5.066 1 95.56 163 ARG B N 1
ATOM 2623 C CA . ARG B 1 163 ? 21.516 -3.943 -5.965 1 95.56 163 ARG B CA 1
ATOM 2624 C C . ARG B 1 163 ? 21.641 -5.461 -6.027 1 95.56 163 ARG B C 1
ATOM 2626 O O . ARG B 1 163 ? 21.438 -6.148 -5.023 1 95.56 163 ARG B O 1
ATOM 2633 N N . VAL B 1 164 ? 22.078 -5.898 -7.199 1 94.69 164 VAL B N 1
ATOM 2634 C CA . VAL B 1 164 ? 22.281 -7.328 -7.398 1 94.69 164 VAL B CA 1
ATOM 2635 C C . VAL B 1 164 ? 23.625 -7.742 -6.785 1 94.69 164 VAL B C 1
ATOM 2637 O O . VAL B 1 164 ? 24.656 -7.121 -7.051 1 94.69 164 VAL B O 1
ATOM 2640 N N . LEU B 1 165 ? 23.516 -8.781 -5.941 1 92.44 165 LEU B N 1
ATOM 2641 C CA . LEU B 1 165 ? 24.75 -9.297 -5.363 1 92.44 165 LEU B CA 1
ATOM 2642 C C . LEU B 1 165 ? 25.531 -10.117 -6.387 1 92.44 165 LEU B C 1
ATOM 2644 O O . LEU B 1 165 ? 24.938 -10.797 -7.227 1 92.44 165 LEU B O 1
ATOM 2648 N N . THR B 1 166 ? 26.812 -10.031 -6.312 1 80.69 166 THR B N 1
ATOM 2649 C CA . THR B 1 166 ? 27.703 -10.758 -7.207 1 80.69 166 THR B CA 1
ATOM 2650 C C . THR B 1 166 ? 27.703 -12.25 -6.875 1 80.69 166 THR B C 1
ATOM 2652 O O . THR B 1 166 ? 27.797 -13.086 -7.773 1 80.69 166 THR B O 1
ATOM 2655 N N . ARG B 1 167 ? 27.547 -12.609 -5.523 1 73 167 ARG B N 1
ATOM 2656 C CA . ARG B 1 167 ? 27.625 -14.016 -5.152 1 73 167 ARG B CA 1
ATOM 2657 C C . ARG B 1 167 ? 26.234 -14.617 -5.023 1 73 167 ARG B C 1
ATOM 2659 O O . ARG B 1 167 ? 25.375 -14.062 -4.336 1 73 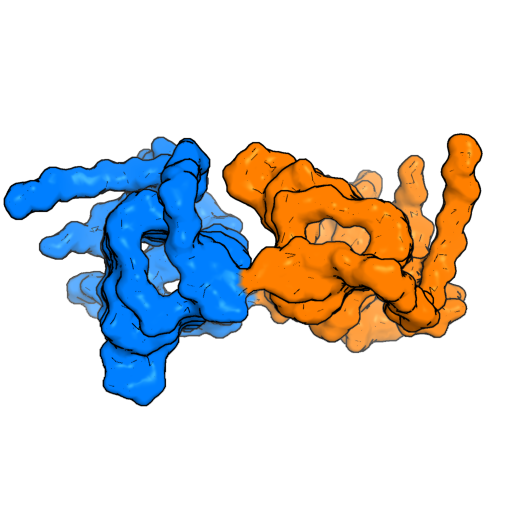167 ARG B O 1
ATOM 2666 N N . PRO B 1 168 ? 26.062 -15.711 -5.754 1 64.38 168 PRO B N 1
ATOM 2667 C CA . PRO B 1 168 ? 24.75 -16.359 -5.695 1 64.38 168 PRO B CA 1
ATOM 2668 C C . PRO B 1 168 ? 24.406 -16.859 -4.297 1 64.38 168 PRO B C 1
ATOM 2670 O O . PRO B 1 168 ? 25.297 -17.094 -3.482 1 64.38 168 PRO B O 1
ATOM 2673 N N . SER B 1 169 ? 23.234 -16.516 -3.928 1 66.5 169 SER B N 1
ATOM 2674 C CA . SER B 1 169 ? 22.75 -17.156 -2.709 1 66.5 169 SER B CA 1
ATOM 2675 C C . SER B 1 169 ? 22.469 -18.641 -2.939 1 66.5 169 SER B C 1
ATOM 2677 O O . SER B 1 169 ? 22.031 -19.031 -4.023 1 66.5 169 SER B O 1
ATOM 2679 N N . HIS B 1 170 ? 22.953 -19.516 -2.068 1 65.88 170 HIS B N 1
ATOM 2680 C CA . HIS B 1 170 ? 22.672 -20.938 -2.162 1 65.88 170 HIS B CA 1
ATOM 2681 C C . HIS B 1 170 ? 21.406 -21.312 -1.398 1 65.88 170 HIS B C 1
ATOM 2683 O O . HIS B 1 170 ? 20.984 -22.469 -1.401 1 65.88 170 HIS B O 1
ATOM 2689 N N . LYS B 1 171 ? 20.812 -20.281 -0.849 1 68.69 171 LYS B N 1
ATOM 2690 C CA . LYS B 1 171 ? 19.641 -20.578 -0.032 1 68.69 171 LYS B CA 1
ATOM 2691 C C . LYS B 1 171 ? 18.391 -20.672 -0.891 1 68.69 171 LYS B C 1
ATOM 2693 O O . LYS B 1 171 ? 18.266 -19.969 -1.896 1 68.69 171 LYS B O 1
ATOM 2698 N N . THR B 1 172 ? 17.656 -21.797 -0.548 1 75.12 172 THR B N 1
ATOM 2699 C CA . THR B 1 172 ? 16.344 -21.938 -1.174 1 75.12 172 THR B CA 1
ATOM 2700 C C . THR B 1 172 ? 15.25 -21.484 -0.225 1 75.12 172 THR B C 1
ATOM 2702 O O . THR B 1 172 ? 15.125 -22 0.887 1 75.12 172 THR B O 1
ATOM 2705 N N . TYR B 1 173 ? 14.531 -20.484 -0.575 1 86.38 173 TYR B N 1
ATOM 2706 C CA . TYR B 1 173 ? 13.5 -19.953 0.312 1 86.38 173 TYR B CA 1
ATOM 2707 C C . TYR B 1 173 ? 12.109 -20.391 -0.139 1 86.38 173 TYR B C 1
ATOM 2709 O O . TYR B 1 173 ? 11.102 -19.969 0.43 1 86.38 173 TYR B O 1
ATOM 2717 N N . ILE B 1 174 ? 12.117 -21.312 -1.135 1 92.88 174 ILE B N 1
ATOM 2718 C CA . ILE B 1 174 ? 10.836 -21.766 -1.653 1 92.88 174 ILE B CA 1
ATOM 2719 C C . ILE B 1 174 ? 10.57 -23.188 -1.19 1 92.88 174 ILE B C 1
ATOM 2721 O O . ILE B 1 174 ? 11.273 -24.125 -1.597 1 92.88 174 ILE B O 1
ATOM 2725 N N . ARG B 1 175 ? 9.57 -23.25 -0.372 1 92 175 ARG B N 1
ATOM 2726 C CA . ARG B 1 175 ? 9.211 -24.562 0.145 1 92 175 ARG B CA 1
ATOM 2727 C C . ARG B 1 175 ? 8 -25.125 -0.594 1 92 175 ARG B C 1
ATOM 2729 O O . ARG B 1 175 ? 7.051 -24.406 -0.896 1 92 175 ARG B O 1
ATOM 2736 N N . HIS B 1 176 ? 7.992 -26.453 -0.946 1 94.31 176 HIS B N 1
ATOM 2737 C CA . HIS B 1 176 ? 6.914 -27.203 -1.573 1 94.31 176 HIS B CA 1
ATOM 2738 C C . HIS B 1 176 ? 6.457 -26.547 -2.867 1 94.31 176 HIS B C 1
ATOM 2740 O O . HIS B 1 176 ? 5.27 -26.266 -3.041 1 94.31 176 HIS B O 1
ATOM 2746 N N . PRO B 1 177 ? 7.367 -26.344 -3.805 1 94.38 177 PRO B N 1
ATOM 2747 C CA . PRO B 1 177 ? 6.918 -25.766 -5.07 1 94.38 177 PRO B CA 1
ATOM 2748 C C . PRO B 1 177 ? 5.922 -26.656 -5.812 1 94.38 177 PRO B C 1
ATOM 2750 O O . PRO B 1 177 ? 6.137 -27.859 -5.93 1 94.38 177 PRO B O 1
ATOM 2753 N N . ALA B 1 178 ? 4.789 -26.078 -6.172 1 92.12 178 ALA B N 1
ATOM 2754 C CA . ALA B 1 178 ? 3.832 -26.797 -7.004 1 92.12 178 ALA B CA 1
ATOM 2755 C C . ALA B 1 178 ? 4.406 -27.078 -8.391 1 92.12 178 ALA B C 1
ATOM 2757 O O . ALA B 1 178 ? 5.164 -26.266 -8.93 1 92.12 178 ALA B O 1
ATOM 2758 N N . PRO B 1 179 ? 4.121 -28.266 -8.906 1 87.06 179 PRO B N 1
ATOM 2759 C CA . PRO B 1 179 ? 4.641 -28.578 -10.242 1 87.06 179 PRO B CA 1
ATOM 2760 C C . PRO B 1 179 ? 4.145 -27.609 -11.312 1 87.06 179 PRO B C 1
ATOM 2762 O O . PRO B 1 179 ? 2.982 -27.203 -11.289 1 87.06 179 PRO B O 1
ATOM 2765 N N . LEU B 1 180 ? 5.059 -27.047 -12.016 1 78.31 180 LEU B N 1
ATOM 2766 C CA . LEU B 1 180 ? 4.715 -26.141 -13.102 1 78.31 180 LEU B CA 1
ATOM 2767 C C . LEU B 1 180 ? 4.512 -26.906 -14.406 1 78.31 180 LEU B C 1
ATOM 2769 O O . LEU B 1 180 ? 5.184 -27.906 -14.656 1 78.31 180 LEU B O 1
ATOM 2773 N N . GLU B 1 181 ? 3.305 -26.891 -14.938 1 61.91 181 GLU B N 1
ATOM 2774 C CA . GLU B 1 181 ? 3.143 -27.547 -16.234 1 61.91 181 GLU B CA 1
ATOM 2775 C C . GLU B 1 181 ? 4.219 -27.109 -17.219 1 61.91 181 GLU B C 1
ATOM 2777 O O . GLU B 1 181 ? 4.629 -25.938 -17.219 1 61.91 181 GLU B O 1
ATOM 2782 N N . SER B 1 182 ? 5.148 -27.922 -17.578 1 51.03 182 SER B N 1
ATOM 2783 C CA . SER B 1 182 ? 6.23 -27.719 -18.531 1 51.03 182 SER B CA 1
ATOM 2784 C C . SER B 1 182 ? 5.84 -26.703 -19.609 1 51.03 182 SER B C 1
ATOM 2786 O O . SER B 1 182 ? 4.727 -26.766 -20.141 1 51.03 182 SER B O 1
ATOM 2788 N N . LYS B 1 183 ? 6.289 -25.25 -19.578 1 45.69 183 LYS B N 1
ATOM 2789 C CA . LYS B 1 183 ? 6.195 -24.359 -20.7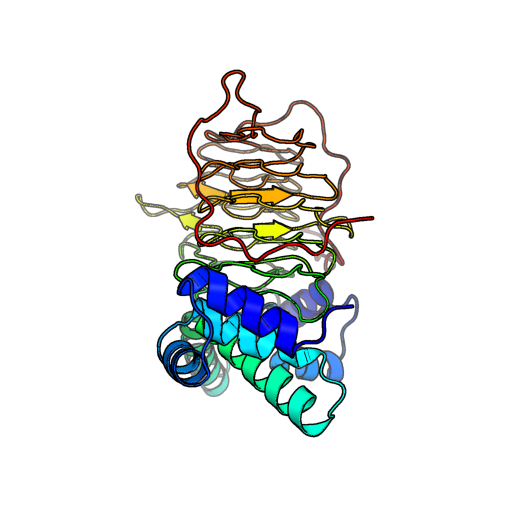34 1 45.69 183 LYS B CA 1
ATOM 2790 C C . LYS B 1 183 ? 6.664 -25.062 -22 1 45.69 183 LYS B C 1
ATOM 2792 O O . LYS B 1 183 ? 7.832 -25.438 -22.125 1 45.69 183 LYS B O 1
ATOM 2797 N N . SER B 1 184 ? 5.859 -25.828 -22.578 1 37.53 184 SER B N 1
ATOM 2798 C CA . SER B 1 184 ? 6.234 -26.266 -23.906 1 37.53 184 SER B CA 1
ATOM 2799 C C . SER B 1 184 ? 6.406 -25.078 -24.859 1 37.53 184 SER B C 1
ATOM 2801 O O . SER B 1 184 ? 5.703 -24.078 -24.734 1 37.53 184 SER B O 1
#

pLDDT: mean 94.13, std 9.75, range [36.25, 98.88]

Organism: Vibrio cholerae serotype O1 (strain ATCC 39315 / El Tor Inaba N16961) (NCBI:txid243277)

InterPro domains:
  IPR001451 Hexapeptide repeat [PF00132] (115-148)
  IPR011004 Trimeric LpxA-like superfamily [SSF51161] (29-167)
  IPR018357 Hexapeptide transferase, conserved site [PS00101] (123-151)
  IPR045304 Serine acetyltransferase, LbH domain [cd03354] (65-161)

Sequence (368 aa):
MSSPWELIKADLYRHTGQVSIGLVVKHLLLNAGFAYMFWFRLCRSKNVLIRTVARLMHRILSVRYQIQLPKETQVGPGLYLGHATGVIVNSTAKIGANCNLSPFTVIGSNQGQAATVGDCVYIGPHVSIVEDITIGDGSIIGAGSVVIRDVPPNSVVVGNPGRVLTRPSHKTYIRHPAPLESKSMSSPWELIKADLYRHTGQVSIGLVVKHLLLNAGFAYMFWFRLCRSKNVLIRTVARLMHRILSVRYQIQLPKETQVGPGLYLGHATGVIVNSTAKIGANCNLSPFTVIGSNQGQAATVGDCVYIGPHVSIVEDITIGDGSIIGAGSVVIRDVPPNSVVVGNPGRVLTRPSHKTYIRHPAPLESKS

Foldseek 3Di:
DPQLVRQLQLQLCQVPVDDDPVSLVVCCPVPLQSVLVNLLSQCPPPDPVSNVVSVVVNVVSCVVQVAAADSQAAEEGHEGEPVSHQHEEDNQEHYYFQEYDYHNEYFDEPPPHTDYEYYLEYAYALEYGYHYEYEAACEYEDHNEYEDYHHYHQWYWDDVPIDTDPDGDPDRPGGRGGDDDPPD/DDQLVRQLQLQLCQVPVDDDPVSLVVCCPVPLFSVLVNLLSQCPPPDPVSNVVSVVVNVVSCVVQVAAADSQAAEEGHEGEDVRHQHAADSQEHYYFQEYDYHNEYFDEPPPHTEYEYYLEYEAALEYGYHYEYEAACEYEDHNEYEDYHHYHQFYWDDVPIDTDPDGDPDRPGGRGDDDDPPD

Solvent-accessible surface area (backbone atoms only — not comparable to full-atom values): 18094 Å² total; per-residue (Å²): 127,79,49,50,65,57,36,44,47,22,30,44,17,35,78,65,67,51,79,52,71,68,53,50,58,50,33,53,75,71,30,66,31,55,30,48,50,48,26,45,45,32,46,70,42,87,47,64,69,56,16,51,53,17,46,50,50,36,52,52,47,22,66,60,35,44,36,43,69,44,83,74,34,48,68,37,45,13,57,39,40,51,90,38,33,40,32,39,41,36,48,58,23,35,38,30,33,33,23,37,47,26,39,48,21,35,38,33,44,91,84,68,47,18,32,38,37,34,36,43,25,40,36,29,39,48,20,37,40,47,28,72,32,43,37,26,37,49,16,36,38,34,54,50,14,32,38,76,60,69,38,62,57,57,34,29,31,40,17,70,71,42,40,76,51,88,63,74,69,86,74,78,85,72,61,46,68,44,87,70,78,80,84,124,127,79,50,50,65,56,35,43,47,22,30,43,18,34,77,66,68,50,82,49,70,68,53,50,57,51,33,52,74,71,29,66,29,56,30,49,48,47,27,46,45,31,45,69,43,86,49,64,70,57,17,52,53,18,46,52,50,36,52,53,47,22,51,73,33,43,34,42,68,46,82,76,34,49,68,37,45,14,55,39,39,54,93,36,34,40,30,39,41,37,50,60,22,35,38,31,34,31,23,36,47,26,38,43,22,36,37,31,45,88,84,66,48,18,33,38,37,32,37,42,24,38,35,29,39,47,19,39,39,47,29,73,33,43,38,25,38,48,15,36,37,35,61,52,14,25,38,75,61,68,39,62,56,57,33,30,30,41,40,50,69,42,40,74,50,89,64,73,70,88,75,79,86,71,60,46,69,45,85,70,77,78,87,122

Radius of gyration: 21.43 Å; Cα contacts (8 Å, |Δi|>4): 944; chains: 2; bounding box: 51×70×45 Å

Nearest PDB structures (foldseek):
  4n6b-assembly1_D  TM=8.044E-01  e=2.504E-11  Glycine max
  4n6b-assembly2_B  TM=7.820E-01  e=2.967E-10  Glycine max
  4hzc-assembly2_I  TM=8.179E-01  e=2.490E-09  Brucella abortus S19
  1sst-assembly1_C-2  TM=8.101E-01  e=6.991E-08  Haemophilus influenzae
  3mc4-assembly2_B  TM=7.794E-01  e=9.320E-08  Brucella abortus 2308